Protein AF-A0A8T4VGZ6-F1 (afdb_monomer_lite)

Sequence (206 aa):
MPNGYTGTLGNVFQSFQNIGLQDLWLPFALIFVLSYVALQKSGVLGDSKDAKKYNLAIAIVISLLVVIPHVTRTYPAGADPIDIINNAIPNVAVILVVIVMFLILIGLFGGKAGWTGSLAGFIVLASAVAIGWIFLRAAGYLQYGGAVLNFLDNPETQALIIIILVFGLIVYFITKEPREGEHGGALSGFFNALREGFGGGGGGHH

Foldseek 3Di:
DDDDDPDPVSVVVVVCVVVCVVLQVVQLVVQLVVQLVVQCVVCPQHDDPVSNVVSNVVSNVRSCVLRVCVSVVVDDVPRRPSVVCVVVVVVVVLVVVLVVVLVVLCVVQVPDPDLPPDPSVVVSVVVSVVSVVVSCVVSCVCVVPDPPCVQCVPPVSVVVVVVVVVVVVVCVVVVPDPDPDDPDPDVNVVVVVVCVVPVPDDDDDD

pLDDT: mean 75.05, std 14.72, range [41.5, 98.12]

Secondary structure (DSSP, 8-state):
-------HHHHHHHHHHHTTHHHHHHHHHHHHHHHHHHHHHHTTT-SSHHHHHHHHHHHHHHHHHHHHHHHTT-SPTT--HHHHHHHHHHHHHHHHHHHHHHHHHHHHHTTSS-TTT-HHHHHHHHHHHHHHHHHHHHTTTTTTS-TTSGGGSSHHHHHHHHHHHHHHHHHHHHH----TT-TT-SHHHHHHHHHHHH--------

Radius of gyration: 28.35 Å; chains: 1; bounding box: 83×50×57 Å

Structure (mmCIF, N/CA/C/O backbone):
data_AF-A0A8T4VGZ6-F1
#
_entry.id   AF-A0A8T4VGZ6-F1
#
loop_
_atom_site.group_PDB
_atom_site.id
_atom_site.type_symbol
_atom_site.label_atom_id
_atom_site.label_alt_id
_atom_site.label_comp_id
_atom_site.label_asym_id
_atom_site.label_entity_id
_atom_site.label_seq_id
_atom_site.pdbx_PDB_ins_code
_atom_site.Cartn_x
_atom_site.Cartn_y
_atom_site.Cartn_z
_atom_site.occupancy
_atom_site.B_iso_or_equiv
_atom_site.auth_seq_id
_atom_site.auth_comp_id
_atom_site.auth_asym_id
_atom_site.auth_atom_id
_atom_site.pdbx_PDB_model_num
ATOM 1 N N . MET A 1 1 ? 17.037 14.639 -33.835 1.00 47.97 1 MET A N 1
ATOM 2 C CA . MET A 1 1 ? 16.920 14.971 -32.399 1.00 47.97 1 MET A CA 1
ATOM 3 C C . MET A 1 1 ? 15.437 15.151 -32.116 1.00 47.97 1 MET A C 1
ATOM 5 O O . MET A 1 1 ? 14.863 16.033 -32.743 1.00 47.97 1 MET A O 1
ATOM 9 N N . PRO A 1 2 ? 14.772 14.270 -31.349 1.00 53.16 2 PRO A N 1
ATOM 10 C CA . PRO A 1 2 ? 13.324 14.343 -31.195 1.00 53.16 2 PRO A CA 1
ATOM 11 C C . PRO A 1 2 ? 12.951 15.488 -30.254 1.00 53.16 2 PRO A C 1
ATOM 13 O O . PRO A 1 2 ? 13.565 15.672 -29.206 1.00 53.16 2 PRO A O 1
ATOM 16 N N . ASN A 1 3 ? 11.954 16.252 -30.678 1.00 61.88 3 ASN A N 1
ATOM 17 C CA . ASN A 1 3 ? 11.464 17.475 -30.059 1.00 61.88 3 ASN A CA 1
ATOM 18 C C . ASN A 1 3 ? 10.918 17.203 -28.645 1.00 61.88 3 ASN A C 1
ATOM 20 O O . ASN A 1 3 ? 9.807 16.700 -28.493 1.00 61.88 3 ASN A O 1
ATOM 24 N N . GLY A 1 4 ? 11.710 17.514 -27.617 1.00 57.50 4 GLY A N 1
ATOM 25 C CA . GLY A 1 4 ? 11.314 17.420 -26.213 1.00 57.50 4 GLY A CA 1
ATOM 26 C C . GLY A 1 4 ? 10.657 18.715 -25.740 1.00 57.50 4 GLY A C 1
ATOM 27 O O . GLY A 1 4 ? 11.258 19.780 -25.826 1.00 57.50 4 GLY A O 1
ATOM 28 N N . TYR A 1 5 ? 9.416 18.599 -25.276 1.00 56.16 5 TYR A N 1
ATOM 29 C CA . TYR A 1 5 ? 8.580 19.585 -24.584 1.00 56.16 5 TYR A CA 1
ATOM 30 C C . TYR A 1 5 ? 9.322 20.817 -24.021 1.00 56.16 5 TYR A C 1
ATOM 32 O O . TYR A 1 5 ? 9.813 20.804 -22.895 1.00 56.16 5 TYR A O 1
ATOM 40 N N . THR A 1 6 ? 9.328 21.930 -24.761 1.00 61.16 6 THR A N 1
ATOM 41 C CA . THR A 1 6 ? 9.842 23.239 -24.310 1.00 61.16 6 THR A CA 1
ATOM 42 C C . THR A 1 6 ? 8.835 23.946 -23.398 1.00 61.16 6 THR A C 1
ATOM 44 O O . THR A 1 6 ? 8.394 25.061 -23.670 1.00 61.16 6 THR A O 1
ATOM 47 N N . GLY A 1 7 ? 8.404 23.273 -22.334 1.00 71.50 7 GLY A N 1
ATOM 48 C CA . GLY A 1 7 ? 7.605 23.875 -21.272 1.00 71.50 7 GLY A CA 1
ATOM 49 C C . GLY A 1 7 ? 8.472 24.087 -20.039 1.00 71.50 7 GLY A C 1
ATOM 50 O O . GLY A 1 7 ? 9.174 23.168 -19.626 1.00 71.50 7 GLY A O 1
ATOM 51 N N . THR A 1 8 ? 8.386 25.258 -19.402 1.00 75.31 8 THR A N 1
ATOM 52 C CA . THR A 1 8 ? 9.073 25.564 -18.130 1.00 75.31 8 THR A CA 1
ATOM 53 C C . THR A 1 8 ? 8.864 24.465 -17.080 1.00 75.31 8 THR A C 1
ATOM 55 O O . THR A 1 8 ? 9.781 24.143 -16.334 1.00 75.31 8 THR A O 1
ATOM 58 N N . LEU A 1 9 ? 7.690 23.822 -17.076 1.00 74.62 9 LEU A N 1
ATOM 59 C CA . LEU A 1 9 ? 7.380 22.683 -16.208 1.00 74.62 9 LEU A CA 1
ATOM 60 C C . LEU A 1 9 ? 8.147 21.406 -16.583 1.00 74.62 9 LEU A C 1
ATOM 62 O O . LEU A 1 9 ? 8.654 20.737 -15.690 1.00 74.62 9 LEU A O 1
ATOM 66 N N . GLY A 1 10 ? 8.300 21.084 -17.871 1.00 77.25 10 GLY A N 1
ATOM 67 C CA . GLY A 1 10 ? 9.068 19.912 -18.314 1.00 77.25 10 GLY A CA 1
ATOM 68 C C . GLY A 1 10 ? 10.528 19.974 -17.859 1.00 77.25 10 GLY A C 1
ATOM 69 O O . GLY A 1 10 ? 11.055 18.999 -17.330 1.00 77.25 10 GLY A O 1
ATOM 70 N N . ASN A 1 11 ? 11.134 21.162 -17.936 1.00 76.69 11 ASN A N 1
ATOM 71 C CA . ASN A 1 11 ? 12.496 21.408 -17.452 1.00 76.69 11 ASN A CA 1
ATOM 72 C C . ASN A 1 11 ? 12.615 21.277 -15.921 1.00 76.69 11 ASN A C 1
ATOM 74 O O . ASN A 1 11 ? 13.641 20.816 -15.419 1.00 76.69 11 ASN A O 1
ATOM 78 N N . VAL A 1 12 ? 11.573 21.645 -15.167 1.00 76.06 12 VAL A N 1
ATOM 79 C CA . VAL A 1 12 ? 11.529 21.475 -13.704 1.00 76.06 12 VAL A CA 1
ATOM 80 C C . VAL A 1 12 ? 11.408 19.996 -13.325 1.00 76.06 12 VAL A C 1
ATOM 82 O O . VAL A 1 12 ? 12.168 19.527 -12.480 1.00 76.06 12 VAL A O 1
ATOM 85 N N . PHE A 1 13 ? 10.528 19.233 -13.982 1.00 75.50 13 PHE A N 1
ATOM 86 C CA . PHE A 1 13 ? 10.412 17.785 -13.758 1.00 75.50 13 PHE A CA 1
ATOM 87 C C . PHE A 1 13 ? 11.710 17.050 -14.102 1.00 75.50 13 PHE A C 1
ATOM 89 O O . PHE A 1 13 ? 12.187 16.237 -13.313 1.00 75.50 13 PHE A O 1
ATOM 96 N N . GLN A 1 14 ? 12.338 17.399 -15.225 1.00 74.31 14 GLN A N 1
ATOM 97 C CA . GLN A 1 14 ? 13.621 16.823 -15.613 1.00 74.31 14 GLN A CA 1
ATOM 98 C C . GLN A 1 14 ? 14.737 17.187 -14.621 1.00 74.31 14 GLN A C 1
ATOM 100 O O . GLN A 1 14 ? 15.579 16.351 -14.310 1.00 74.31 14 GLN A O 1
ATOM 105 N N . SER A 1 15 ? 14.712 18.394 -14.045 1.00 75.12 15 SER A N 1
ATOM 106 C CA . SER A 1 15 ? 15.649 18.784 -12.984 1.00 75.12 15 SER A CA 1
ATOM 107 C C . SER A 1 15 ? 15.463 17.949 -11.713 1.00 75.12 15 SER A C 1
ATOM 109 O O . SER A 1 15 ? 16.456 17.493 -11.154 1.00 75.12 15 SER A O 1
ATOM 111 N N . PHE A 1 16 ? 14.220 17.691 -11.286 1.00 72.25 16 PHE A N 1
ATOM 112 C CA . PHE A 1 16 ? 13.922 16.832 -10.130 1.00 72.25 16 PHE A CA 1
ATOM 113 C C . PHE A 1 16 ? 14.335 15.373 -10.337 1.00 72.25 16 PHE A C 1
ATOM 115 O O . PHE A 1 16 ? 14.812 14.728 -9.400 1.00 72.25 16 PHE A O 1
ATOM 122 N N . GLN A 1 17 ? 14.184 14.874 -11.562 1.00 70.50 17 GLN A N 1
ATOM 123 C CA . GLN A 1 17 ? 14.638 13.544 -11.941 1.00 70.50 17 GLN A CA 1
ATOM 124 C C . GLN A 1 17 ? 16.173 13.458 -11.946 1.00 70.50 17 GLN A C 1
ATOM 126 O O . GLN A 1 17 ? 16.739 12.510 -11.413 1.00 70.50 17 GLN A O 1
ATOM 131 N N . ASN A 1 18 ? 16.862 14.484 -12.454 1.00 74.06 18 ASN A N 1
ATOM 132 C CA . ASN A 1 18 ? 18.326 14.508 -12.537 1.00 74.06 18 ASN A CA 1
ATOM 133 C C . ASN A 1 18 ? 19.028 14.575 -11.169 1.00 74.06 18 ASN A C 1
ATOM 135 O O . ASN A 1 18 ? 20.155 14.104 -11.044 1.00 74.06 18 ASN A O 1
ATOM 139 N N . ILE A 1 19 ? 18.384 15.142 -10.144 1.00 76.00 19 ILE A N 1
ATOM 140 C CA . ILE A 1 19 ? 18.920 15.171 -8.770 1.00 76.00 19 ILE A CA 1
ATOM 141 C C . ILE A 1 19 ? 18.534 13.930 -7.942 1.00 76.00 19 ILE A C 1
ATOM 143 O O . ILE A 1 19 ? 18.862 13.868 -6.760 1.00 76.00 19 ILE A O 1
ATOM 147 N N . GLY A 1 20 ? 17.812 12.962 -8.526 1.00 76.44 20 GLY A N 1
ATOM 148 C CA . GLY A 1 20 ? 17.379 11.734 -7.845 1.00 76.44 20 GLY A CA 1
ATOM 149 C C . GLY A 1 20 ? 16.334 11.953 -6.743 1.00 76.44 20 GLY A C 1
ATOM 150 O O . GLY A 1 20 ? 16.077 11.058 -5.941 1.00 76.44 20 GLY A O 1
ATOM 151 N N . LEU A 1 21 ? 15.718 13.141 -6.680 1.00 79.88 21 LEU A N 1
ATOM 152 C CA . LEU A 1 21 ? 14.772 13.491 -5.617 1.00 79.88 21 LEU A CA 1
ATOM 153 C C . LEU A 1 21 ? 13.506 12.633 -5.703 1.00 79.88 21 LEU A C 1
ATOM 155 O O . LEU A 1 21 ? 12.989 12.197 -4.680 1.00 79.88 21 LEU A O 1
ATOM 159 N N . GLN A 1 22 ? 13.025 12.370 -6.919 1.00 80.38 22 GLN A N 1
ATOM 160 C CA . GLN A 1 22 ? 11.834 11.552 -7.156 1.00 80.38 22 GLN A CA 1
ATOM 161 C C . GLN A 1 22 ? 12.028 10.099 -6.697 1.00 80.38 22 GLN A C 1
ATOM 163 O O . GLN A 1 22 ? 11.145 9.547 -6.036 1.00 80.38 22 GLN A O 1
ATOM 168 N N . ASP A 1 23 ? 13.196 9.527 -6.987 1.00 86.00 23 ASP A N 1
ATOM 169 C CA . ASP A 1 23 ? 13.535 8.139 -6.655 1.00 86.00 23 ASP A CA 1
ATOM 170 C C . ASP A 1 23 ? 13.728 7.935 -5.144 1.00 86.00 23 ASP A C 1
ATOM 172 O O . ASP A 1 23 ? 13.578 6.826 -4.646 1.00 86.00 23 ASP A O 1
ATOM 176 N N . LEU A 1 24 ? 14.000 9.008 -4.390 1.00 89.94 24 LEU A N 1
ATOM 177 C CA . LEU A 1 24 ? 14.111 8.980 -2.930 1.00 89.94 24 LEU A CA 1
ATOM 178 C C . LEU A 1 24 ? 12.782 9.296 -2.231 1.00 89.94 24 LEU A C 1
ATOM 180 O O . LEU A 1 24 ? 12.402 8.618 -1.277 1.00 89.94 24 LEU A O 1
ATOM 184 N N . TRP A 1 25 ? 12.062 10.330 -2.674 1.00 90.06 25 TRP A N 1
ATOM 185 C CA . TRP A 1 25 ? 10.903 10.845 -1.936 1.00 90.06 25 TRP A CA 1
ATOM 186 C C . TRP A 1 25 ? 9.682 9.938 -1.976 1.00 90.06 25 TRP A C 1
ATOM 188 O O . TRP A 1 25 ? 9.004 9.804 -0.957 1.00 90.06 25 TRP A O 1
ATOM 198 N N . LEU A 1 26 ? 9.387 9.329 -3.127 1.00 92.56 26 LEU A N 1
ATOM 199 C CA . LEU A 1 26 ? 8.238 8.433 -3.265 1.00 92.56 26 LEU A CA 1
ATOM 200 C C . LEU A 1 26 ? 8.335 7.220 -2.325 1.00 92.56 26 LEU A C 1
ATOM 202 O O . LEU A 1 26 ? 7.422 7.034 -1.513 1.00 92.56 26 LEU A O 1
ATOM 206 N N . PRO A 1 27 ? 9.426 6.429 -2.346 1.00 93.19 27 PRO A N 1
ATOM 207 C CA . PRO A 1 27 ? 9.554 5.310 -1.421 1.00 93.19 27 PRO A CA 1
ATOM 208 C C . PRO A 1 27 ? 9.682 5.763 0.037 1.00 93.19 27 PRO A C 1
ATOM 210 O O . PRO A 1 27 ? 9.170 5.090 0.932 1.00 93.19 27 PRO A O 1
ATOM 213 N N . PHE A 1 28 ? 10.289 6.927 0.297 1.00 96.50 28 PHE A N 1
ATOM 214 C CA . PHE A 1 28 ? 10.350 7.488 1.646 1.00 96.50 28 PHE A CA 1
ATOM 215 C C . PHE A 1 28 ? 8.973 7.767 2.219 1.00 96.50 28 PHE A C 1
ATOM 217 O O . PHE A 1 28 ? 8.674 7.303 3.319 1.00 96.50 28 PHE A O 1
ATOM 224 N N . ALA A 1 29 ? 8.125 8.478 1.477 1.00 96.19 29 ALA A N 1
ATOM 225 C CA . ALA A 1 29 ? 6.773 8.782 1.917 1.00 96.19 29 ALA A CA 1
ATOM 226 C C . ALA A 1 29 ? 5.966 7.498 2.159 1.00 96.19 29 ALA A C 1
ATOM 228 O O . ALA A 1 29 ? 5.262 7.400 3.164 1.00 96.19 29 ALA A O 1
ATOM 229 N N . LEU A 1 30 ? 6.119 6.495 1.287 1.00 95.12 30 LEU A N 1
ATOM 230 C CA . LEU A 1 30 ? 5.451 5.202 1.411 1.00 95.12 30 LEU A CA 1
ATOM 231 C C . LEU A 1 30 ? 5.808 4.490 2.725 1.00 95.12 30 LEU A C 1
ATOM 233 O O . LEU A 1 30 ? 4.920 4.194 3.527 1.00 95.12 30 LEU A O 1
ATOM 237 N N . ILE A 1 31 ? 7.099 4.250 2.979 1.00 97.06 31 ILE A N 1
ATOM 238 C CA . ILE A 1 31 ? 7.540 3.539 4.189 1.00 97.06 31 ILE A CA 1
ATOM 239 C C . ILE A 1 31 ? 7.261 4.362 5.446 1.00 97.06 31 ILE A C 1
ATOM 241 O O . ILE A 1 31 ? 6.858 3.802 6.469 1.00 97.06 31 ILE A O 1
ATOM 245 N N . PHE A 1 32 ? 7.432 5.683 5.374 1.00 97.75 32 PHE A N 1
ATOM 246 C CA . PHE A 1 32 ? 7.151 6.589 6.481 1.00 97.75 32 PHE A CA 1
ATOM 247 C C . PHE A 1 32 ? 5.685 6.500 6.912 1.00 97.75 32 PHE A C 1
ATOM 249 O O . PHE A 1 32 ? 5.411 6.263 8.088 1.00 97.75 32 PHE A O 1
ATOM 256 N N . VAL A 1 33 ? 4.739 6.629 5.975 1.00 96.94 33 VAL A N 1
ATOM 257 C CA . VAL A 1 33 ? 3.304 6.571 6.286 1.00 96.94 33 VAL A CA 1
ATOM 258 C C . VAL A 1 33 ? 2.923 5.197 6.831 1.00 96.94 33 VAL A C 1
ATOM 260 O O . VAL A 1 33 ? 2.240 5.128 7.851 1.00 96.94 33 VAL A O 1
ATOM 263 N N . LEU A 1 34 ? 3.391 4.109 6.210 1.00 95.25 34 LEU A N 1
ATOM 264 C CA . LEU A 1 34 ? 3.091 2.751 6.674 1.00 95.25 34 LEU A CA 1
ATOM 265 C C . LEU A 1 34 ? 3.617 2.503 8.091 1.00 95.25 34 LEU A C 1
ATOM 267 O O . LEU A 1 34 ? 2.869 2.046 8.954 1.00 95.25 34 LEU A O 1
ATOM 271 N N . SER A 1 35 ? 4.874 2.862 8.351 1.00 95.81 35 SER A N 1
ATOM 272 C CA . SER A 1 35 ? 5.503 2.683 9.663 1.00 95.81 35 SER A CA 1
ATOM 273 C C . SER A 1 35 ? 4.841 3.565 10.721 1.00 95.81 35 SER A C 1
ATOM 275 O O 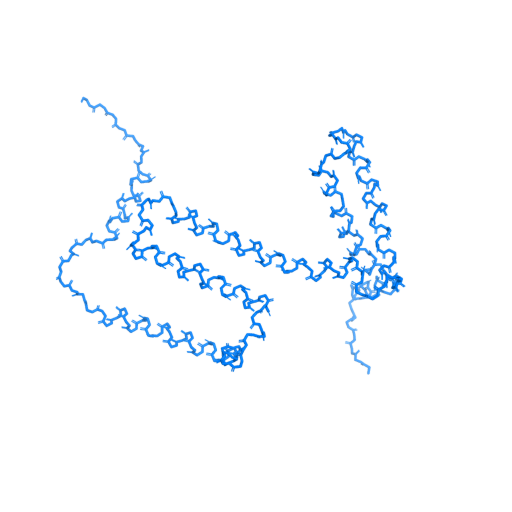. SER A 1 35 ? 4.517 3.091 11.807 1.00 95.81 35 SER A O 1
ATOM 277 N N . TYR A 1 36 ? 4.571 4.834 10.397 1.00 96.56 36 TYR A N 1
ATOM 278 C CA . TYR A 1 36 ? 3.907 5.770 11.303 1.00 96.56 36 TYR A CA 1
ATOM 279 C C . TYR A 1 36 ? 2.500 5.296 11.672 1.00 96.56 36 TYR A C 1
ATOM 281 O O . TYR A 1 36 ? 2.148 5.258 12.850 1.00 96.56 36 TYR A O 1
ATOM 289 N N . VAL A 1 37 ? 1.701 4.891 10.680 1.00 96.19 37 VAL A N 1
ATOM 290 C CA . VAL A 1 37 ? 0.342 4.388 10.909 1.00 96.19 37 VAL A CA 1
ATOM 291 C C . VAL A 1 37 ? 0.374 3.075 11.685 1.00 96.19 37 VAL A C 1
ATOM 293 O O . VAL A 1 37 ? -0.424 2.919 12.606 1.00 96.19 37 VAL A O 1
ATOM 296 N N . ALA A 1 38 ? 1.297 2.157 11.384 1.00 94.88 38 ALA A N 1
ATOM 297 C CA . ALA A 1 38 ? 1.436 0.901 12.121 1.00 94.88 38 ALA A CA 1
ATOM 298 C C . ALA A 1 38 ? 1.776 1.136 13.603 1.00 94.88 38 ALA A C 1
ATOM 300 O O . ALA A 1 38 ? 1.127 0.572 14.486 1.00 94.88 38 ALA A O 1
ATOM 301 N N . LEU A 1 39 ? 2.735 2.019 13.895 1.00 95.19 39 LEU A N 1
ATOM 302 C CA . LEU A 1 39 ? 3.091 2.410 15.264 1.00 95.19 39 LEU A CA 1
ATOM 303 C C . LEU A 1 39 ? 1.932 3.122 15.978 1.00 95.19 39 LEU A C 1
ATOM 305 O O . LEU A 1 39 ? 1.649 2.842 17.142 1.00 95.19 39 LEU A O 1
ATOM 309 N N . GLN A 1 40 ? 1.206 3.992 15.273 1.00 93.31 40 GLN A N 1
ATOM 310 C CA . GLN A 1 40 ? 0.079 4.724 15.847 1.00 93.31 40 GLN A CA 1
ATOM 311 C C . GLN A 1 40 ? -1.147 3.836 16.102 1.00 93.31 40 GLN A C 1
ATOM 313 O O . GLN A 1 40 ? -1.870 4.068 17.066 1.00 93.31 40 GLN A O 1
ATOM 318 N N . LYS A 1 41 ? -1.412 2.847 15.241 1.00 93.12 41 LYS A N 1
ATOM 319 C CA . LYS A 1 41 ? -2.552 1.924 15.368 1.00 93.12 41 LYS A CA 1
ATOM 320 C C . LYS A 1 41 ? -2.283 0.784 16.342 1.00 93.12 41 LYS A C 1
ATOM 322 O O . LYS A 1 41 ? -3.223 0.325 16.978 1.00 93.12 41 LYS A O 1
ATOM 327 N N . SER A 1 42 ? -1.033 0.338 16.458 1.00 93.44 42 SER A N 1
ATOM 328 C CA . SER A 1 42 ? -0.653 -0.695 17.431 1.00 93.44 42 SER A CA 1
ATOM 329 C C . SER A 1 42 ? -0.639 -0.182 18.871 1.00 93.44 42 SER A C 1
ATOM 331 O O . SER A 1 42 ? -0.752 -0.984 19.791 1.00 93.44 42 SER A O 1
ATOM 333 N N . GLY A 1 43 ? -0.490 1.132 19.081 1.00 90.56 43 GLY A N 1
ATOM 334 C CA . GLY A 1 43 ? -0.435 1.721 20.421 1.00 90.56 43 GLY A CA 1
ATOM 335 C C . GLY A 1 43 ? 0.791 1.281 21.228 1.00 90.56 43 GLY A C 1
ATOM 336 O O . GLY A 1 43 ? 0.791 1.393 22.450 1.00 90.56 43 GLY A O 1
ATOM 337 N N . VAL A 1 44 ? 1.845 0.782 20.567 1.00 91.75 44 VAL A N 1
ATOM 338 C CA . VAL A 1 44 ? 2.997 0.146 21.235 1.00 91.75 44 VAL A CA 1
ATOM 339 C C . VAL A 1 44 ? 3.760 1.094 22.171 1.00 91.75 44 VAL A C 1
ATOM 341 O O . VAL A 1 44 ? 4.308 0.657 23.177 1.00 91.75 44 VAL A O 1
ATOM 344 N N . LEU A 1 45 ? 3.762 2.399 21.878 1.00 89.06 45 LEU A N 1
ATOM 345 C CA . LEU A 1 45 ? 4.372 3.442 22.719 1.00 89.06 45 LEU A CA 1
ATOM 346 C C . LEU A 1 45 ? 3.355 4.158 23.629 1.00 89.06 45 LEU A C 1
ATOM 348 O O . LEU A 1 45 ? 3.693 5.151 24.274 1.00 89.06 45 LEU A O 1
ATOM 352 N N . GLY A 1 46 ? 2.113 3.670 23.679 1.00 88.88 46 GLY A N 1
ATOM 353 C CA . GLY A 1 46 ? 0.987 4.295 24.367 1.00 88.88 46 GLY A CA 1
ATOM 354 C C . GLY A 1 46 ? 0.321 5.430 23.579 1.00 88.88 46 GLY A C 1
ATOM 355 O O . GLY A 1 46 ? 0.706 5.759 22.458 1.00 88.88 46 GLY A O 1
ATOM 356 N N . ASP A 1 47 ? -0.685 6.055 24.199 1.00 84.19 47 ASP A N 1
ATOM 357 C CA . ASP A 1 47 ? -1.557 7.062 23.566 1.00 84.19 47 ASP A CA 1
ATOM 358 C C . ASP A 1 47 ? -1.255 8.515 23.983 1.00 84.19 47 ASP A C 1
ATOM 360 O O . ASP A 1 47 ? -2.047 9.436 23.758 1.00 84.19 47 ASP A O 1
ATOM 364 N N . SER A 1 48 ? -0.095 8.759 24.594 1.00 88.56 48 SER A N 1
ATOM 365 C CA . SER A 1 48 ? 0.290 10.100 25.039 1.00 88.56 48 SER A CA 1
ATOM 366 C C . SER A 1 48 ? 0.670 11.019 23.866 1.00 88.56 48 SER A C 1
ATOM 368 O O . SER A 1 48 ? 1.009 10.586 22.761 1.00 88.56 48 SER A O 1
ATOM 370 N N . LYS A 1 49 ? 0.659 12.340 24.102 1.00 81.69 49 LYS A N 1
ATOM 371 C CA . LYS A 1 49 ? 1.156 13.317 23.113 1.00 81.69 49 LYS A CA 1
ATOM 372 C C . LYS A 1 49 ? 2.628 13.084 22.762 1.00 81.69 49 LYS A C 1
ATOM 374 O O . LYS A 1 49 ? 3.029 13.388 21.641 1.00 81.69 49 LYS A O 1
ATOM 379 N N . ASP A 1 50 ? 3.412 12.546 23.690 1.00 88.25 50 ASP A N 1
ATOM 380 C CA . ASP A 1 50 ? 4.822 12.242 23.461 1.00 88.25 50 ASP A CA 1
ATOM 381 C C . ASP A 1 50 ? 4.997 10.954 22.655 1.00 88.25 50 ASP A C 1
ATOM 383 O O . ASP A 1 50 ? 5.822 10.930 21.744 1.00 88.25 50 ASP A O 1
ATOM 387 N N . ALA A 1 51 ? 4.135 9.950 22.852 1.00 89.75 51 ALA A N 1
ATOM 388 C CA . ALA A 1 51 ? 4.107 8.745 22.024 1.00 89.75 51 ALA A CA 1
ATOM 389 C C . ALA A 1 51 ? 3.941 9.070 20.530 1.00 89.75 51 ALA A C 1
ATOM 391 O O . ALA A 1 51 ? 4.637 8.503 19.694 1.00 89.75 51 ALA A O 1
ATOM 392 N N . LYS A 1 52 ? 3.115 10.068 20.179 1.00 89.94 52 LYS A N 1
ATOM 393 C CA . LYS A 1 52 ? 2.973 10.531 18.784 1.00 89.94 52 LYS A CA 1
ATOM 394 C C . LYS A 1 52 ? 4.268 11.105 18.204 1.00 89.94 52 LYS A C 1
ATOM 396 O O . LYS A 1 52 ? 4.554 10.885 17.027 1.00 89.94 52 LYS A O 1
ATOM 401 N N . LYS A 1 53 ? 5.043 11.841 19.009 1.00 93.12 53 LYS A N 1
ATOM 402 C CA . LYS A 1 53 ? 6.342 12.400 18.595 1.00 93.12 53 LYS A CA 1
ATOM 403 C C . LYS A 1 53 ? 7.369 11.286 18.403 1.00 93.12 53 LYS A C 1
ATOM 405 O O . LYS A 1 53 ? 8.120 11.320 17.433 1.00 93.12 53 LYS A O 1
ATOM 410 N N . TYR A 1 54 ? 7.368 10.285 19.284 1.00 94.06 54 TYR A N 1
ATOM 411 C CA . TYR A 1 54 ? 8.240 9.120 19.150 1.00 94.06 54 TYR A CA 1
ATOM 412 C C . TYR A 1 54 ? 7.865 8.261 17.939 1.00 94.06 54 TYR A C 1
ATOM 414 O O . TYR A 1 54 ? 8.749 7.925 17.159 1.00 94.06 54 TYR A O 1
ATOM 422 N N . ASN A 1 55 ? 6.575 7.999 17.706 1.00 94.69 55 ASN A N 1
ATOM 423 C CA . ASN A 1 55 ? 6.092 7.309 16.504 1.00 94.69 55 ASN A CA 1
ATOM 424 C C . ASN A 1 55 ? 6.553 8.023 15.227 1.00 94.69 55 ASN A C 1
ATOM 426 O O . ASN A 1 55 ? 7.005 7.373 14.289 1.00 94.69 55 ASN A O 1
ATOM 430 N N . LEU A 1 56 ? 6.478 9.359 15.205 1.00 95.75 56 LEU A N 1
ATOM 431 C CA . LEU A 1 56 ? 6.959 10.174 14.090 1.00 95.75 56 LEU A CA 1
ATOM 432 C C . LEU A 1 56 ? 8.469 10.004 13.879 1.00 95.75 56 LEU A C 1
ATOM 434 O O . LEU A 1 56 ? 8.900 9.699 12.770 1.00 95.75 56 LEU A O 1
ATOM 438 N N . ALA A 1 57 ? 9.263 10.180 14.937 1.00 96.31 57 ALA A N 1
ATOM 439 C CA . ALA A 1 57 ? 10.716 10.070 14.864 1.00 96.31 57 ALA A CA 1
ATOM 440 C C . ALA A 1 57 ? 11.161 8.671 14.411 1.00 96.31 57 ALA A C 1
ATOM 442 O O . ALA A 1 57 ? 11.983 8.547 13.507 1.00 96.31 57 ALA A O 1
ATOM 443 N N . ILE A 1 58 ? 10.576 7.618 14.984 1.00 96.44 58 ILE A N 1
ATOM 444 C CA . ILE A 1 58 ? 10.891 6.229 14.638 1.00 96.44 58 ILE A CA 1
ATOM 445 C C . ILE A 1 58 ? 10.489 5.931 13.193 1.00 96.44 58 ILE A C 1
ATOM 447 O O . ILE A 1 58 ? 11.274 5.330 12.467 1.00 96.44 58 ILE A O 1
ATOM 451 N N . ALA A 1 59 ? 9.318 6.387 12.742 1.00 97.69 59 ALA A N 1
ATOM 452 C CA . ALA A 1 59 ? 8.895 6.197 11.358 1.00 97.69 59 ALA A CA 1
ATOM 453 C C . ALA A 1 59 ? 9.848 6.865 10.355 1.00 97.69 59 ALA A C 1
ATOM 455 O O . ALA A 1 59 ? 10.115 6.274 9.313 1.00 97.69 59 ALA A O 1
ATOM 456 N N . ILE A 1 60 ? 10.392 8.049 10.675 1.00 97.88 60 ILE A N 1
ATOM 457 C CA . ILE A 1 60 ? 11.416 8.718 9.851 1.00 97.88 60 ILE A CA 1
ATOM 458 C C . ILE A 1 60 ? 12.706 7.892 9.810 1.00 97.88 60 ILE A C 1
ATOM 460 O O . ILE A 1 60 ? 13.298 7.721 8.749 1.00 97.88 60 ILE A O 1
ATOM 464 N N . VAL A 1 61 ? 13.160 7.371 10.953 1.00 98.12 61 VAL A N 1
ATOM 465 C CA . VAL A 1 61 ? 14.374 6.542 10.989 1.00 98.12 61 VAL A CA 1
ATOM 466 C C . VAL A 1 61 ? 14.171 5.260 10.182 1.00 98.12 61 VAL A C 1
ATOM 468 O O . VAL A 1 61 ? 15.008 4.935 9.345 1.00 98.12 61 VAL A O 1
ATOM 471 N N . ILE A 1 62 ? 13.049 4.559 10.377 1.00 97.69 62 ILE A N 1
ATOM 472 C CA . ILE A 1 62 ? 12.719 3.338 9.630 1.00 97.69 62 ILE A CA 1
ATOM 473 C C . ILE A 1 62 ? 12.644 3.629 8.129 1.00 97.69 62 ILE A C 1
ATOM 475 O O . ILE A 1 62 ? 13.217 2.879 7.341 1.00 97.69 62 ILE A O 1
ATOM 479 N N . SER A 1 63 ? 11.988 4.716 7.712 1.00 97.56 63 SER A N 1
ATOM 480 C CA . SER A 1 63 ? 11.883 5.040 6.289 1.00 97.56 63 SER A CA 1
ATOM 481 C C . SER A 1 63 ? 13.240 5.348 5.669 1.00 97.56 63 SER A C 1
ATOM 4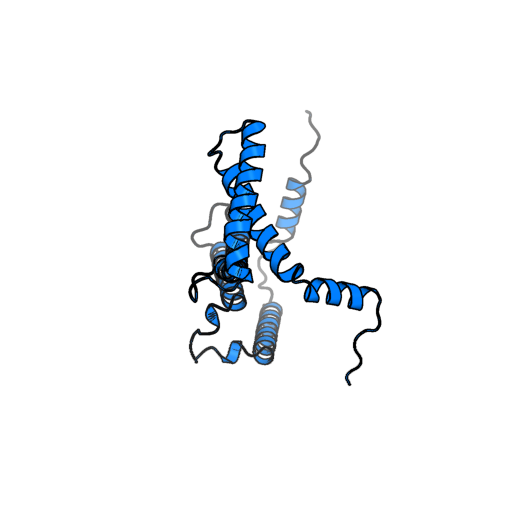83 O O . SER A 1 63 ? 13.526 4.836 4.593 1.00 97.56 63 SER A O 1
ATOM 485 N N . LEU A 1 64 ? 14.122 6.086 6.346 1.00 96.44 64 LEU A N 1
ATOM 486 C CA . LEU A 1 64 ? 15.488 6.305 5.857 1.00 96.44 64 LEU A CA 1
ATOM 487 C C . LEU A 1 64 ? 16.288 4.998 5.773 1.00 96.44 64 LEU A C 1
ATOM 489 O O . LEU A 1 64 ? 16.968 4.769 4.773 1.00 96.44 64 LEU A O 1
ATOM 493 N N . LEU A 1 65 ? 16.176 4.123 6.779 1.00 96.81 65 LEU A N 1
ATOM 494 C CA . LEU A 1 65 ? 16.859 2.824 6.800 1.00 96.81 65 LEU A CA 1
ATOM 495 C C . LEU A 1 65 ? 16.418 1.894 5.665 1.00 96.81 65 LEU A C 1
ATOM 497 O O . LEU A 1 65 ? 17.211 1.058 5.242 1.00 96.81 65 LEU A O 1
ATOM 501 N N . VAL A 1 66 ? 15.183 2.028 5.179 1.00 96.62 66 VAL A N 1
ATOM 502 C CA . VAL A 1 66 ? 14.658 1.215 4.072 1.00 96.62 66 VAL A CA 1
ATOM 503 C C . VAL A 1 66 ? 14.913 1.860 2.709 1.00 96.62 66 VAL A C 1
ATOM 505 O O . VAL A 1 66 ? 15.242 1.180 1.743 1.00 96.62 66 VAL A O 1
ATOM 508 N N . VAL A 1 67 ? 14.805 3.183 2.611 1.00 95.75 67 VAL A N 1
ATOM 509 C CA . VAL A 1 67 ? 14.936 3.902 1.335 1.00 95.75 67 VAL A CA 1
ATOM 510 C C . VAL A 1 67 ? 16.376 3.985 0.869 1.00 95.75 67 VAL A C 1
ATOM 512 O O . VAL A 1 67 ? 16.623 3.844 -0.325 1.00 95.75 67 VAL A O 1
ATOM 515 N N . ILE A 1 68 ? 17.329 4.212 1.780 1.00 94.19 68 ILE A N 1
ATOM 516 C CA . ILE A 1 68 ? 18.736 4.343 1.391 1.00 94.19 68 ILE A CA 1
ATOM 517 C C . ILE A 1 68 ? 19.196 3.077 0.654 1.00 94.19 68 ILE A C 1
ATOM 519 O O . ILE A 1 68 ? 19.631 3.221 -0.488 1.00 94.19 68 ILE A O 1
ATOM 523 N N . PRO A 1 69 ? 19.026 1.852 1.199 1.00 94.06 69 PRO A N 1
ATOM 524 C CA . PRO A 1 69 ? 19.474 0.647 0.512 1.00 94.06 69 PRO A CA 1
ATOM 525 C C . PRO A 1 69 ? 18.718 0.335 -0.788 1.00 94.06 69 PRO A C 1
ATOM 527 O O . PRO A 1 69 ? 19.291 -0.302 -1.673 1.00 94.06 69 PRO A O 1
ATOM 530 N N . HIS A 1 70 ? 17.468 0.794 -0.924 1.00 93.25 70 HIS A N 1
ATOM 531 C CA . HIS A 1 70 ? 16.690 0.697 -2.164 1.00 93.25 70 HIS A CA 1
ATOM 532 C C . HIS A 1 70 ? 17.281 1.582 -3.265 1.00 93.25 70 HIS A C 1
ATOM 534 O O . HIS A 1 70 ? 17.627 1.102 -4.345 1.00 93.25 70 HIS A O 1
ATOM 540 N N . VAL A 1 71 ? 17.500 2.868 -2.971 1.00 91.50 71 VAL A N 1
ATOM 541 C CA . VAL A 1 71 ? 18.051 3.826 -3.942 1.00 91.50 71 VAL A CA 1
ATOM 542 C C . VAL A 1 71 ? 19.503 3.487 -4.295 1.00 91.50 71 VAL A C 1
ATOM 544 O O . VAL A 1 71 ? 19.898 3.591 -5.456 1.00 91.50 71 VAL A O 1
ATOM 547 N N . THR A 1 72 ? 20.303 3.022 -3.330 1.00 91.38 72 THR A N 1
ATOM 548 C CA . THR A 1 72 ? 21.688 2.588 -3.582 1.00 91.38 72 THR A CA 1
ATOM 549 C C . THR A 1 72 ? 21.788 1.182 -4.172 1.00 91.38 72 THR A C 1
ATOM 551 O O . THR A 1 72 ? 22.896 0.736 -4.465 1.00 91.38 72 THR A O 1
ATOM 554 N N . ARG A 1 73 ? 20.660 0.479 -4.357 1.00 90.44 73 ARG A N 1
ATOM 555 C CA . ARG A 1 73 ? 20.584 -0.910 -4.842 1.00 90.44 73 ARG A CA 1
ATOM 556 C C . ARG A 1 73 ? 21.487 -1.879 -4.077 1.00 90.44 73 ARG A C 1
ATOM 558 O O . ARG A 1 73 ? 22.134 -2.744 -4.662 1.00 90.44 73 ARG A O 1
ATOM 565 N N . THR A 1 74 ? 21.544 -1.721 -2.759 1.00 94.00 74 THR A N 1
ATOM 566 C CA . THR A 1 74 ? 22.345 -2.574 -1.868 1.00 94.00 74 THR A CA 1
ATOM 567 C C . THR A 1 74 ? 21.532 -3.703 -1.235 1.00 94.00 74 THR A C 1
ATOM 569 O O . THR A 1 74 ? 22.104 -4.530 -0.526 1.00 94.00 74 THR A O 1
ATOM 572 N N . TYR A 1 75 ? 20.216 -3.763 -1.465 1.00 92.56 75 TYR A N 1
ATOM 573 C CA . TYR A 1 75 ? 19.418 -4.925 -1.074 1.00 92.56 75 TYR A CA 1
ATOM 574 C C . TYR A 1 75 ? 19.812 -6.178 -1.876 1.00 92.56 75 TYR A C 1
ATOM 576 O O . TYR A 1 75 ? 20.091 -6.082 -3.074 1.00 92.56 75 TYR A O 1
ATOM 584 N N . PRO A 1 76 ? 19.806 -7.372 -1.252 1.00 92.06 76 PRO A N 1
ATOM 585 C CA . PRO A 1 76 ? 19.890 -8.632 -1.982 1.00 92.06 76 PRO A CA 1
ATOM 586 C C . PRO A 1 76 ? 18.769 -8.751 -3.022 1.00 92.06 76 PRO A C 1
ATOM 588 O O . PRO A 1 76 ? 17.664 -8.241 -2.822 1.00 92.06 76 PRO A O 1
ATOM 591 N N . ALA A 1 77 ? 19.034 -9.467 -4.115 1.00 87.69 77 ALA A N 1
ATOM 592 C CA . ALA A 1 77 ? 18.043 -9.698 -5.163 1.00 87.69 77 ALA A CA 1
ATOM 593 C C . ALA A 1 77 ? 16.740 -10.288 -4.589 1.00 87.69 77 ALA A C 1
ATOM 595 O O . ALA A 1 77 ? 16.757 -11.320 -3.920 1.00 87.69 77 ALA A O 1
ATOM 596 N N . GLY A 1 78 ? 15.615 -9.617 -4.854 1.00 86.19 78 GLY A N 1
ATOM 597 C CA . GLY A 1 78 ? 14.281 -10.020 -4.394 1.00 86.19 78 GLY A CA 1
ATOM 598 C C . GLY A 1 78 ? 13.969 -9.727 -2.920 1.00 86.19 78 GLY A C 1
ATOM 599 O O . GLY A 1 78 ? 12.881 -10.070 -2.469 1.00 86.19 78 GLY A O 1
ATOM 600 N N . ALA A 1 79 ? 14.885 -9.102 -2.172 1.00 91.12 79 ALA A N 1
ATOM 601 C CA . ALA A 1 79 ? 14.708 -8.783 -0.752 1.00 91.12 79 ALA A CA 1
ATOM 602 C C . ALA A 1 79 ? 14.421 -7.295 -0.484 1.00 91.12 79 ALA A C 1
ATOM 604 O O . ALA A 1 79 ? 14.426 -6.870 0.670 1.00 91.12 79 ALA A O 1
ATOM 605 N N . ASP A 1 80 ? 14.198 -6.504 -1.532 1.00 94.06 80 ASP A N 1
ATOM 606 C CA . ASP A 1 80 ? 13.901 -5.081 -1.415 1.00 94.06 80 ASP A CA 1
ATOM 607 C C . ASP A 1 80 ? 12.460 -4.860 -0.905 1.00 94.06 80 ASP A C 1
ATOM 609 O O . ASP A 1 80 ? 11.501 -5.208 -1.605 1.00 94.06 80 ASP A O 1
ATOM 613 N N . PRO A 1 81 ? 12.262 -4.280 0.298 1.00 91.69 81 PRO A N 1
ATOM 614 C CA . PRO A 1 81 ? 10.929 -4.079 0.858 1.00 91.69 81 PRO A CA 1
ATOM 615 C C . PRO A 1 81 ? 10.050 -3.152 0.017 1.00 91.69 81 PRO A C 1
ATOM 617 O O . PRO A 1 81 ? 8.837 -3.346 -0.023 1.00 91.69 81 PRO A O 1
ATOM 620 N N . ILE A 1 82 ? 10.630 -2.151 -0.646 1.00 93.44 82 ILE A N 1
ATOM 621 C CA . ILE A 1 82 ? 9.876 -1.184 -1.445 1.00 93.44 82 ILE A CA 1
ATOM 622 C C . ILE A 1 82 ? 9.339 -1.865 -2.700 1.00 93.44 82 ILE A C 1
ATOM 624 O O . ILE A 1 82 ? 8.153 -1.723 -3.002 1.00 93.44 82 ILE A O 1
ATOM 628 N N . ASP A 1 83 ? 10.159 -2.668 -3.378 1.00 90.44 83 ASP A N 1
ATOM 629 C CA . ASP A 1 83 ? 9.705 -3.439 -4.539 1.00 90.44 83 ASP A CA 1
ATOM 630 C C . ASP A 1 83 ? 8.634 -4.458 -4.141 1.00 90.44 83 ASP A C 1
ATOM 632 O O . ASP A 1 83 ? 7.611 -4.588 -4.815 1.00 90.44 83 ASP A O 1
ATOM 636 N N . ILE A 1 84 ? 8.817 -5.154 -3.015 1.00 89.19 84 ILE A N 1
ATOM 637 C CA . ILE A 1 84 ? 7.822 -6.100 -2.493 1.00 89.19 84 ILE A CA 1
ATOM 638 C C . ILE A 1 84 ? 6.492 -5.386 -2.230 1.00 89.19 84 ILE A C 1
ATOM 640 O O . ILE A 1 84 ? 5.443 -5.868 -2.655 1.00 89.19 84 ILE A O 1
ATOM 644 N N . ILE A 1 85 ? 6.520 -4.226 -1.570 1.00 89.25 85 ILE A N 1
ATOM 645 C CA . ILE A 1 85 ? 5.317 -3.444 -1.271 1.00 89.25 85 ILE A CA 1
ATOM 646 C C . ILE A 1 85 ? 4.655 -2.945 -2.560 1.00 89.25 85 ILE A C 1
ATOM 648 O O . ILE A 1 85 ? 3.445 -3.101 -2.709 1.00 89.25 85 ILE A O 1
ATOM 652 N N . ASN A 1 86 ? 5.415 -2.400 -3.510 1.00 88.38 86 ASN A N 1
ATOM 653 C CA . ASN A 1 86 ? 4.874 -1.905 -4.779 1.00 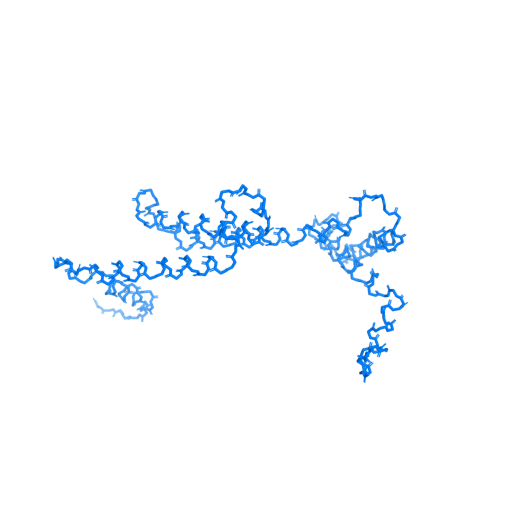88.38 86 ASN A CA 1
ATOM 654 C C . ASN A 1 86 ? 4.227 -3.019 -5.613 1.00 88.38 86 ASN A C 1
ATOM 656 O O . ASN A 1 86 ? 3.220 -2.782 -6.276 1.00 88.38 86 ASN A O 1
ATOM 660 N N . ASN A 1 87 ? 4.747 -4.244 -5.523 1.00 84.12 87 ASN A N 1
ATOM 661 C CA . ASN A 1 87 ? 4.141 -5.418 -6.146 1.00 84.12 87 ASN A CA 1
ATOM 662 C C . ASN A 1 87 ? 2.942 -5.963 -5.347 1.00 84.12 87 ASN A C 1
ATOM 664 O O . ASN A 1 87 ? 2.010 -6.522 -5.924 1.00 84.12 87 ASN A O 1
ATOM 668 N N . ALA A 1 88 ? 2.925 -5.809 -4.022 1.00 80.75 88 ALA A N 1
ATOM 669 C CA . ALA A 1 88 ? 1.855 -6.317 -3.164 1.00 80.75 88 ALA A CA 1
ATOM 670 C C . ALA A 1 88 ? 0.630 -5.388 -3.099 1.00 80.75 88 ALA A C 1
ATOM 672 O O . ALA A 1 88 ? -0.497 -5.882 -3.094 1.00 80.75 88 ALA A O 1
ATOM 673 N N . ILE A 1 89 ? 0.820 -4.062 -3.064 1.00 83.81 89 ILE A N 1
ATOM 674 C CA . ILE A 1 89 ? -0.261 -3.076 -2.886 1.00 83.81 89 ILE A CA 1
ATOM 675 C C . ILE A 1 89 ? -1.386 -3.248 -3.918 1.00 83.81 89 ILE A C 1
ATOM 677 O O . ILE A 1 89 ? -2.540 -3.340 -3.493 1.00 83.81 89 ILE A O 1
ATOM 681 N N . PRO A 1 90 ? -1.113 -3.334 -5.237 1.00 80.44 90 PRO A N 1
ATOM 682 C CA . PRO A 1 90 ? -2.171 -3.499 -6.232 1.00 80.44 90 PRO A CA 1
ATOM 683 C C . PRO A 1 90 ? -2.967 -4.789 -6.012 1.00 80.44 90 PRO A C 1
ATOM 685 O O . PRO A 1 90 ? -4.196 -4.777 -6.047 1.00 80.44 90 PRO A O 1
ATOM 688 N N . ASN A 1 91 ? -2.271 -5.885 -5.703 1.00 76.56 91 ASN A N 1
ATOM 689 C CA . ASN A 1 91 ? -2.881 -7.192 -5.473 1.00 76.56 91 ASN A CA 1
ATOM 690 C C . ASN A 1 91 ? -3.789 -7.190 -4.235 1.00 76.56 91 ASN A C 1
ATOM 692 O O . ASN A 1 91 ? -4.934 -7.639 -4.292 1.00 76.56 91 ASN A O 1
ATOM 696 N N . VAL A 1 92 ? -3.315 -6.619 -3.124 1.00 78.25 92 VAL A N 1
ATOM 697 C CA . VAL A 1 92 ? -4.113 -6.472 -1.899 1.00 78.25 92 VAL A CA 1
ATOM 698 C C . VAL A 1 92 ? -5.314 -5.554 -2.133 1.00 78.25 92 VAL A C 1
ATOM 700 O O . VAL A 1 92 ? -6.411 -5.863 -1.670 1.00 78.25 92 VAL A O 1
ATOM 703 N N . ALA A 1 93 ? -5.147 -4.460 -2.882 1.00 79.94 93 ALA A N 1
ATOM 704 C CA . ALA A 1 93 ? -6.239 -3.545 -3.205 1.00 79.94 93 ALA A CA 1
ATOM 705 C C . ALA A 1 93 ? -7.357 -4.243 -3.993 1.00 79.94 93 ALA A C 1
ATOM 707 O O . ALA A 1 93 ? -8.529 -4.076 -3.657 1.00 79.94 93 ALA A O 1
ATOM 708 N N . VAL A 1 94 ? -7.014 -5.078 -4.980 1.00 73.62 94 VAL A N 1
ATOM 709 C CA . VAL A 1 94 ? -8.013 -5.866 -5.718 1.00 73.62 94 VAL A CA 1
ATOM 710 C C . VAL A 1 94 ? -8.764 -6.813 -4.781 1.00 73.62 94 VAL A C 1
ATOM 712 O O . VAL A 1 94 ? -9.994 -6.837 -4.797 1.00 73.62 94 VAL A O 1
ATOM 715 N N . ILE A 1 95 ? -8.056 -7.542 -3.916 1.00 73.31 95 ILE A N 1
ATOM 716 C CA . ILE A 1 95 ? -8.684 -8.458 -2.952 1.00 73.31 95 ILE A CA 1
ATOM 717 C C . ILE A 1 95 ? -9.642 -7.703 -2.018 1.00 73.31 95 ILE A C 1
ATOM 719 O O . ILE A 1 95 ? -10.764 -8.155 -1.788 1.00 73.31 95 ILE A O 1
ATOM 723 N N . LEU A 1 96 ? -9.239 -6.533 -1.513 1.00 77.38 96 LEU A N 1
ATOM 724 C CA . LEU A 1 96 ? -10.094 -5.698 -0.666 1.00 77.38 96 LEU A CA 1
ATOM 725 C C . LEU A 1 96 ? -11.370 -5.265 -1.392 1.00 77.38 96 LEU A C 1
ATOM 727 O O . LEU A 1 96 ? -12.450 -5.342 -0.810 1.00 77.38 96 LEU A O 1
ATOM 731 N N . VAL A 1 97 ? -11.272 -4.859 -2.660 1.00 81.31 97 VAL A N 1
ATOM 732 C CA . VAL A 1 97 ? -12.447 -4.491 -3.463 1.00 81.31 97 VAL A CA 1
ATOM 733 C C . VAL A 1 97 ? -13.391 -5.683 -3.630 1.00 81.31 97 VAL A C 1
ATOM 735 O O . VAL A 1 97 ? -14.594 -5.526 -3.429 1.00 81.31 97 VAL A O 1
ATOM 738 N N . VAL A 1 98 ? -12.866 -6.881 -3.911 1.00 75.19 98 VAL A N 1
ATOM 739 C CA . VAL A 1 98 ? -13.675 -8.111 -4.011 1.00 75.19 98 VAL A CA 1
ATOM 740 C C . VAL A 1 98 ? -14.426 -8.388 -2.713 1.00 75.19 98 VAL A C 1
ATOM 742 O O . VAL A 1 98 ? -15.631 -8.637 -2.740 1.00 75.19 98 VAL A O 1
ATOM 745 N N . ILE A 1 99 ? -13.737 -8.306 -1.572 1.00 74.00 99 ILE A N 1
ATOM 746 C CA . ILE A 1 99 ? -14.346 -8.528 -0.257 1.00 74.00 99 ILE A CA 1
ATOM 747 C C . ILE A 1 99 ? -15.438 -7.490 0.008 1.00 74.00 99 ILE A C 1
ATOM 749 O O . ILE A 1 99 ? -16.538 -7.859 0.409 1.00 74.00 99 ILE A O 1
ATOM 753 N N . VAL A 1 100 ? -15.174 -6.205 -0.245 1.00 84.81 100 VAL A N 1
ATOM 754 C CA . VAL A 1 100 ? -16.160 -5.132 -0.040 1.00 84.81 100 VAL A CA 1
ATOM 755 C C . VAL A 1 100 ? -17.387 -5.341 -0.924 1.00 84.81 100 VAL A C 1
ATOM 757 O O . VAL A 1 100 ? -18.508 -5.235 -0.435 1.00 84.81 100 VAL A O 1
ATOM 760 N N . MET A 1 101 ? -17.208 -5.699 -2.197 1.00 77.25 101 MET A N 1
ATOM 761 C CA . MET A 1 101 ? -18.331 -6.000 -3.087 1.00 77.25 101 MET A CA 1
ATOM 762 C C . MET A 1 101 ? -19.143 -7.196 -2.597 1.00 77.25 101 MET A C 1
ATOM 764 O O . MET A 1 101 ? -20.370 -7.142 -2.584 1.00 77.25 101 MET A O 1
ATOM 768 N N . PHE A 1 102 ? -18.478 -8.253 -2.134 1.00 73.50 102 PHE A N 1
ATOM 769 C CA . PHE A 1 102 ? -19.158 -9.419 -1.583 1.00 73.50 102 PHE A CA 1
ATOM 770 C C . PHE A 1 102 ? -19.930 -9.082 -0.298 1.00 73.50 102 PHE A C 1
ATOM 772 O O . PHE A 1 102 ? -21.084 -9.482 -0.150 1.00 73.50 102 PHE A O 1
ATOM 779 N N . LEU A 1 103 ? -19.347 -8.271 0.592 1.00 79.81 103 LEU A N 1
ATOM 780 C CA . LEU A 1 103 ? -20.026 -7.760 1.785 1.00 79.81 103 LEU A CA 1
ATOM 781 C C . LEU A 1 103 ? -21.228 -6.878 1.433 1.00 79.81 103 LEU A C 1
ATOM 783 O O . LEU A 1 103 ? -22.247 -6.970 2.109 1.00 79.81 103 LEU A O 1
ATOM 787 N N . ILE A 1 104 ? -21.154 -6.071 0.370 1.00 81.19 104 ILE A N 1
ATOM 788 C CA . ILE A 1 104 ? -22.295 -5.281 -0.116 1.00 81.19 104 ILE A CA 1
ATOM 789 C C . ILE A 1 104 ? -23.412 -6.199 -0.621 1.00 81.19 104 ILE A C 1
ATOM 791 O O . ILE A 1 104 ? -24.570 -5.968 -0.285 1.00 81.19 104 ILE A O 1
ATOM 795 N N . LEU A 1 105 ? -23.097 -7.262 -1.370 1.00 70.56 105 LEU A N 1
ATOM 796 C CA . LEU A 1 105 ? -24.102 -8.232 -1.825 1.00 70.56 105 LEU A CA 1
ATOM 797 C C . LEU A 1 105 ? -24.764 -8.953 -0.648 1.00 70.56 105 LEU A C 1
ATOM 799 O O . LEU A 1 105 ? -25.988 -9.053 -0.597 1.00 70.56 105 LEU A O 1
ATOM 803 N N . ILE A 1 106 ? -23.972 -9.420 0.320 1.00 69.38 106 ILE A N 1
ATOM 804 C CA . ILE A 1 106 ? -24.506 -10.042 1.535 1.00 69.38 106 ILE A CA 1
ATOM 805 C C . ILE A 1 106 ? -25.333 -9.031 2.332 1.00 69.38 106 ILE A C 1
ATOM 807 O O . ILE A 1 106 ? -26.412 -9.372 2.798 1.00 69.38 106 ILE A O 1
ATOM 811 N N . GLY A 1 107 ? -24.883 -7.786 2.471 1.00 74.00 107 GLY A N 1
ATOM 812 C CA . GLY A 1 107 ? -25.636 -6.740 3.164 1.00 74.00 107 GLY A CA 1
ATOM 813 C C . GLY A 1 107 ? -26.962 -6.412 2.474 1.00 74.00 107 GLY A C 1
ATOM 814 O O . GLY A 1 107 ? -27.977 -6.232 3.141 1.00 74.00 107 GLY A O 1
ATOM 815 N N . LEU A 1 108 ? -26.975 -6.389 1.139 1.00 73.25 108 LEU A N 1
ATOM 816 C CA . LEU A 1 108 ? -28.152 -6.080 0.331 1.00 73.25 108 LEU A CA 1
ATOM 817 C C . LEU A 1 108 ? -29.184 -7.217 0.334 1.00 73.25 108 LEU A C 1
ATOM 819 O O . LEU A 1 108 ? -30.385 -6.957 0.398 1.00 73.25 108 LEU A O 1
ATOM 823 N N . PHE A 1 109 ? -28.731 -8.473 0.273 1.00 68.56 109 PHE A N 1
ATOM 824 C CA . PHE A 1 109 ? -29.603 -9.638 0.080 1.00 68.56 109 PHE A CA 1
ATOM 825 C C . PHE A 1 109 ? -29.738 -10.555 1.306 1.00 68.56 109 PHE A C 1
ATOM 827 O O . PHE A 1 109 ? -30.692 -11.322 1.393 1.00 68.56 109 PHE A O 1
ATOM 834 N N . GLY A 1 110 ? -28.823 -10.481 2.270 1.00 61.88 110 GLY A N 1
ATOM 835 C CA . GLY A 1 110 ? -28.747 -11.373 3.434 1.00 61.88 110 GLY A CA 1
ATOM 836 C C . GLY A 1 110 ? -29.693 -11.024 4.587 1.00 61.88 110 GLY A C 1
ATOM 837 O O . GLY A 1 110 ? -29.820 -11.803 5.526 1.00 61.88 110 GLY A O 1
ATOM 838 N N . GLY A 1 111 ? -30.382 -9.880 4.529 1.00 60.28 111 GLY A N 1
ATOM 839 C CA . GLY A 1 111 ? -31.256 -9.403 5.608 1.00 60.28 111 GLY A CA 1
ATOM 840 C C . GLY A 1 111 ? -32.664 -10.013 5.661 1.00 60.28 111 GLY A C 1
ATOM 841 O O . GLY A 1 111 ? -33.386 -9.754 6.622 1.00 60.28 111 GLY A O 1
ATOM 842 N N . LYS A 1 112 ? -33.100 -10.799 4.665 1.00 56.56 112 LYS A N 1
ATOM 843 C CA . LYS A 1 112 ? -34.427 -11.444 4.682 1.00 56.56 112 LYS A CA 1
ATOM 844 C C . LYS A 1 112 ? -34.304 -12.960 4.532 1.00 56.56 112 LYS A C 1
ATOM 846 O O . LYS A 1 112 ? -33.877 -13.474 3.504 1.00 56.56 112 LYS A O 1
ATOM 851 N N . ALA A 1 113 ? -34.671 -13.642 5.615 1.00 52.00 113 ALA A N 1
ATOM 852 C CA . ALA A 1 113 ? -34.658 -15.085 5.794 1.00 52.00 113 ALA A CA 1
ATOM 853 C C . ALA A 1 113 ? -35.338 -15.826 4.630 1.00 52.00 113 ALA A C 1
ATOM 855 O O . ALA A 1 113 ? -36.487 -15.558 4.287 1.00 52.00 113 ALA A O 1
ATOM 856 N N . GLY A 1 114 ? -34.599 -16.766 4.043 1.00 54.19 114 GLY A N 1
ATOM 857 C CA . GLY A 1 114 ? -35.031 -17.589 2.910 1.00 54.19 114 GLY A CA 1
ATOM 858 C C . GLY A 1 114 ? -33.897 -17.923 1.939 1.00 54.19 114 GLY A C 1
ATOM 859 O O . GLY A 1 114 ? -34.131 -18.050 0.740 1.00 54.19 114 GLY A O 1
ATOM 860 N N . TRP A 1 115 ? -32.649 -18.004 2.419 1.00 56.16 115 TRP A N 1
ATOM 861 C CA . TRP A 1 115 ? -31.479 -18.179 1.549 1.00 56.16 115 TRP A CA 1
ATOM 862 C C . TRP A 1 115 ? -31.356 -19.610 0.999 1.00 56.16 115 TRP A C 1
ATOM 864 O O . TRP A 1 115 ? -30.763 -19.842 -0.053 1.00 56.16 115 TRP A O 1
ATOM 874 N N . THR A 1 116 ? -31.974 -20.577 1.674 1.00 52.91 116 THR A N 1
ATOM 875 C CA . THR A 1 116 ? -31.915 -21.993 1.318 1.00 52.91 116 THR A CA 1
ATOM 876 C C . THR A 1 116 ? -33.051 -22.340 0.346 1.00 52.91 116 THR A C 1
ATOM 878 O O . THR A 1 116 ? -34.140 -22.719 0.768 1.00 52.91 116 THR A O 1
ATOM 881 N N . GLY A 1 117 ? -32.814 -22.182 -0.961 1.00 58.69 117 GLY A N 1
ATOM 882 C CA . GLY A 1 117 ? -33.667 -22.758 -2.019 1.00 58.69 117 GLY A CA 1
ATOM 883 C C . GLY A 1 117 ? -34.477 -21.782 -2.883 1.00 58.69 117 GLY A C 1
ATOM 884 O O . GLY A 1 117 ? -35.123 -22.219 -3.831 1.00 58.69 117 GLY A O 1
ATOM 885 N N . SER A 1 118 ? -34.433 -20.474 -2.617 1.00 68.06 118 SER A N 1
ATOM 886 C CA . SER A 1 118 ? -35.073 -19.467 -3.478 1.00 68.06 118 SER A CA 1
ATOM 887 C C . SER A 1 118 ? -34.171 -19.078 -4.657 1.00 68.06 118 SER A C 1
ATOM 889 O O . SER A 1 118 ? -32.955 -18.957 -4.496 1.00 68.06 118 SER A O 1
ATOM 891 N N . LEU A 1 119 ? -34.765 -18.808 -5.829 1.00 66.25 119 LEU A N 1
ATOM 892 C CA . LEU A 1 119 ? -34.095 -18.268 -7.026 1.00 66.25 119 LEU A CA 1
ATOM 893 C C . LEU A 1 119 ? -33.193 -17.064 -6.686 1.00 66.25 119 LEU A C 1
ATOM 895 O O . LEU A 1 119 ? -32.123 -16.904 -7.266 1.00 66.25 119 LEU A O 1
ATOM 899 N N . ALA A 1 120 ? -33.581 -16.268 -5.684 1.00 63.38 120 ALA A N 1
ATOM 900 C CA . ALA A 1 120 ? -32.794 -15.151 -5.167 1.00 63.38 120 ALA A CA 1
ATOM 901 C C . ALA A 1 120 ? -31.433 -15.582 -4.583 1.00 63.38 120 ALA A C 1
ATOM 903 O O . ALA A 1 120 ? -30.423 -14.941 -4.853 1.00 63.38 120 ALA A O 1
ATOM 904 N N . GLY A 1 121 ? -31.371 -16.691 -3.838 1.00 69.38 121 GLY A N 1
ATOM 905 C CA . GLY A 1 121 ? -30.118 -17.215 -3.286 1.00 69.38 121 GLY A CA 1
ATOM 906 C C . GLY A 1 121 ? -29.156 -17.700 -4.370 1.00 69.38 121 GLY A C 1
ATOM 907 O O . GLY A 1 121 ? -27.956 -17.437 -4.291 1.00 69.38 121 GLY A O 1
ATOM 908 N N . PHE A 1 122 ? -29.694 -18.329 -5.421 1.00 68.56 122 PHE A N 1
ATOM 909 C CA . PHE A 1 122 ? -28.916 -18.734 -6.594 1.00 68.56 122 PHE A CA 1
ATOM 910 C C . PHE A 1 122 ? -28.393 -17.526 -7.377 1.00 68.56 122 PHE A C 1
ATOM 912 O O . PHE A 1 122 ? -27.227 -17.513 -7.756 1.00 68.56 122 PHE A O 1
ATOM 919 N N . ILE A 1 123 ? -29.211 -16.481 -7.560 1.00 67.25 123 ILE A N 1
ATOM 920 C CA . ILE A 1 123 ? -28.781 -15.232 -8.206 1.00 67.25 123 ILE A CA 1
ATOM 921 C C . ILE A 1 123 ? -27.652 -14.571 -7.408 1.00 67.25 123 ILE A C 1
ATOM 923 O O . ILE A 1 123 ? -26.663 -14.162 -8.007 1.00 67.25 123 ILE A O 1
ATOM 927 N N . VAL A 1 124 ? -27.735 -14.507 -6.075 1.00 68.12 124 VAL A N 1
ATOM 928 C CA . VAL A 1 124 ? -26.667 -13.940 -5.227 1.00 68.12 124 VAL A CA 1
ATOM 929 C C . VAL A 1 124 ? -25.374 -14.744 -5.341 1.00 68.12 124 VAL A C 1
ATOM 931 O O . VAL A 1 124 ? -24.307 -14.158 -5.519 1.00 68.12 124 VAL A O 1
ATOM 934 N N . LEU A 1 125 ? -25.457 -16.077 -5.296 1.00 71.50 125 LEU A N 1
ATOM 935 C CA . LEU A 1 125 ? -24.292 -16.947 -5.450 1.00 71.50 125 LEU A CA 1
ATOM 936 C C . LEU A 1 125 ? -23.672 -16.811 -6.850 1.00 71.50 125 LEU A C 1
ATOM 938 O O . LEU A 1 125 ? -22.462 -16.639 -6.968 1.00 71.50 125 LEU A O 1
ATOM 942 N N . ALA A 1 126 ? -24.491 -16.809 -7.905 1.00 71.69 126 ALA A N 1
ATOM 943 C CA . ALA A 1 126 ? -24.040 -16.606 -9.280 1.00 71.69 126 ALA A CA 1
ATOM 944 C C . ALA A 1 126 ? -23.406 -15.219 -9.478 1.00 71.69 126 ALA A C 1
ATOM 946 O O . ALA A 1 126 ? -22.374 -15.108 -10.134 1.00 71.69 126 ALA A O 1
ATOM 947 N N . SER A 1 127 ? -23.968 -14.177 -8.858 1.00 65.81 127 SER A N 1
ATOM 948 C CA . SER A 1 127 ? -23.424 -12.810 -8.878 1.00 65.81 127 SER A CA 1
ATOM 949 C C . SER A 1 127 ? -22.074 -12.738 -8.170 1.00 65.81 127 SER A C 1
ATOM 951 O O . SER A 1 127 ? -21.135 -12.148 -8.692 1.00 65.81 127 SER A O 1
ATOM 953 N N . ALA A 1 128 ? -21.951 -13.374 -7.005 1.00 72.38 128 ALA A N 1
ATOM 954 C CA . ALA A 1 128 ? -20.702 -13.438 -6.260 1.00 72.38 128 ALA A CA 1
ATOM 955 C C . ALA A 1 128 ? -19.603 -14.185 -7.021 1.00 72.38 128 ALA A C 1
ATOM 957 O O . ALA A 1 128 ? -18.468 -13.715 -7.073 1.00 72.38 128 ALA A O 1
ATOM 958 N N . VAL A 1 129 ? -19.943 -15.316 -7.649 1.00 77.00 129 VAL A N 1
ATOM 959 C CA . VAL A 1 129 ? -19.014 -16.075 -8.496 1.00 77.00 129 VAL A CA 1
ATOM 960 C C . VAL A 1 129 ? -18.621 -15.261 -9.729 1.00 77.00 129 VAL A C 1
ATOM 962 O O . VAL A 1 129 ? -17.436 -15.184 -10.037 1.00 77.00 129 VAL A O 1
ATOM 965 N N . ALA A 1 130 ? -19.571 -14.604 -10.400 1.00 71.75 130 ALA A N 1
ATOM 966 C CA . ALA A 1 130 ? -19.294 -13.758 -11.560 1.00 71.75 130 ALA A CA 1
ATOM 967 C C . ALA A 1 130 ? -18.388 -12.568 -11.206 1.00 71.75 130 ALA A C 1
ATOM 969 O O . ALA A 1 130 ? -17.420 -12.302 -11.913 1.00 71.75 130 ALA A O 1
ATOM 970 N N . ILE A 1 131 ? -18.652 -11.883 -10.090 1.00 74.06 131 ILE A N 1
ATOM 971 C CA . ILE A 1 131 ? -17.825 -10.769 -9.608 1.00 74.06 131 ILE A CA 1
ATOM 972 C C . ILE A 1 131 ? -16.436 -11.273 -9.215 1.00 74.06 131 ILE A C 1
ATOM 974 O O . ILE A 1 131 ? -15.442 -10.727 -9.689 1.00 74.06 131 ILE A O 1
ATOM 978 N N . GLY A 1 132 ? -16.346 -12.349 -8.427 1.00 72.00 132 GLY A N 1
ATOM 979 C CA . GLY A 1 132 ? -15.069 -12.974 -8.082 1.00 72.00 132 GLY A CA 1
ATOM 980 C C . GLY A 1 132 ? -14.261 -13.338 -9.329 1.00 72.00 132 GLY A C 1
ATOM 981 O O . GLY A 1 132 ? -13.089 -12.989 -9.423 1.00 72.00 132 GLY A O 1
ATOM 982 N N . TRP A 1 133 ? -14.901 -13.941 -10.332 1.00 70.19 133 TRP A N 1
ATOM 983 C CA . TRP A 1 133 ? -14.279 -14.292 -11.608 1.00 70.19 133 TRP A CA 1
ATOM 984 C C . TRP A 1 133 ? -13.748 -13.071 -12.370 1.00 70.19 133 TRP A C 1
ATOM 986 O O . TRP A 1 133 ? -12.603 -13.081 -12.822 1.00 70.19 133 TRP A O 1
ATOM 996 N N . ILE A 1 134 ? -14.546 -12.002 -12.488 1.00 70.12 134 ILE A N 1
ATOM 997 C CA . ILE A 1 134 ? -14.142 -10.755 -13.158 1.00 70.12 134 ILE A CA 1
ATOM 998 C C . ILE A 1 134 ? -12.903 -10.162 -12.485 1.00 70.12 134 ILE A C 1
ATOM 1000 O O . ILE A 1 134 ? -11.953 -9.795 -13.173 1.00 70.12 134 ILE A O 1
ATOM 1004 N N . PHE A 1 135 ? -12.882 -10.100 -11.155 1.00 69.69 135 PHE A N 1
ATOM 1005 C CA . PHE A 1 135 ? -11.769 -9.504 -10.420 1.00 69.69 135 PHE A CA 1
ATOM 1006 C C . PHE A 1 135 ? -10.514 -10.372 -10.404 1.00 69.69 135 PHE A C 1
ATOM 1008 O O . PHE A 1 135 ? -9.421 -9.843 -10.585 1.00 69.69 135 PHE A O 1
ATOM 1015 N N . LEU A 1 136 ? -10.644 -11.691 -10.239 1.00 66.81 136 LEU A N 1
ATOM 1016 C CA . LEU A 1 136 ? -9.503 -12.609 -10.319 1.00 66.81 136 LEU A CA 1
ATOM 1017 C C . LEU A 1 136 ? -8.857 -12.576 -11.711 1.00 66.81 136 LEU A C 1
ATOM 1019 O O . LEU A 1 136 ? -7.637 -12.686 -11.837 1.00 66.81 136 LEU A O 1
ATOM 1023 N N . ARG A 1 137 ? -9.665 -12.378 -12.757 1.00 67.31 137 ARG A N 1
ATOM 1024 C CA . ARG A 1 137 ? -9.180 -12.194 -14.124 1.00 67.31 137 ARG A CA 1
ATOM 1025 C C . ARG A 1 137 ? -8.545 -10.824 -14.338 1.00 67.31 137 ARG A C 1
ATOM 1027 O O . ARG A 1 137 ? -7.458 -10.750 -14.897 1.00 67.31 137 ARG A O 1
ATOM 1034 N N . ALA A 1 138 ? -9.177 -9.758 -13.852 1.00 65.31 138 ALA A N 1
ATOM 1035 C CA . ALA A 1 138 ? -8.637 -8.401 -13.930 1.00 65.31 138 ALA A CA 1
ATOM 1036 C C . ALA A 1 138 ? -7.307 -8.248 -13.169 1.00 65.31 138 ALA A C 1
ATOM 1038 O O . ALA A 1 138 ? -6.436 -7.503 -13.603 1.00 65.31 138 ALA A O 1
ATOM 1039 N N . ALA A 1 139 ? -7.127 -8.983 -12.070 1.00 65.06 139 ALA A N 1
ATOM 1040 C CA . ALA A 1 139 ? -5.881 -9.030 -11.308 1.00 65.06 139 ALA A CA 1
ATOM 1041 C C . ALA A 1 139 ? -4.782 -9.894 -11.952 1.00 65.06 139 ALA A C 1
ATOM 1043 O O . ALA A 1 139 ? -3.718 -10.061 -11.366 1.00 65.06 139 ALA A O 1
ATOM 1044 N N . GLY A 1 140 ? -5.027 -10.492 -13.121 1.00 66.50 140 GLY A N 1
ATOM 1045 C CA . GLY A 1 140 ? -4.038 -11.319 -13.814 1.00 66.50 140 GLY A CA 1
ATOM 1046 C C . GLY A 1 140 ? -3.770 -12.682 -13.162 1.00 66.50 140 GLY A C 1
ATOM 1047 O O . GLY A 1 140 ? -3.020 -13.475 -13.724 1.00 66.50 140 GLY A O 1
ATOM 1048 N N . TYR A 1 141 ? -4.419 -13.024 -12.039 1.00 60.75 141 TYR A N 1
ATOM 1049 C CA . TYR A 1 141 ? -4.292 -14.348 -11.408 1.00 60.75 141 TYR A CA 1
ATOM 1050 C C . TYR A 1 141 ? -4.774 -15.481 -12.324 1.00 60.75 141 TYR A C 1
ATOM 1052 O O . TYR A 1 141 ? -4.266 -16.597 -12.247 1.00 60.75 141 TYR A O 1
ATOM 1060 N N . LEU A 1 142 ? -5.737 -15.194 -13.205 1.00 60.88 142 LEU A N 1
ATOM 1061 C CA . LEU A 1 142 ? -6.268 -16.153 -14.179 1.00 60.88 142 LEU A CA 1
ATOM 1062 C C . LEU A 1 142 ? -5.619 -16.045 -15.571 1.00 60.88 142 LEU A C 1
ATOM 1064 O O . LEU A 1 142 ? -5.988 -16.816 -16.451 1.00 60.88 142 LEU A O 1
ATOM 1068 N N . GLN A 1 143 ? -4.621 -15.171 -15.768 1.00 57.50 143 GLN A N 1
ATOM 1069 C CA . GLN A 1 143 ? -3.904 -15.012 -17.048 1.00 57.50 143 GLN A CA 1
ATOM 1070 C C . GLN A 1 143 ? -3.092 -16.269 -17.441 1.00 57.50 143 GLN A C 1
ATOM 1072 O O . GLN A 1 143 ? -2.712 -16.439 -18.594 1.00 57.50 143 GLN A O 1
ATOM 1077 N N . TYR A 1 144 ? -2.873 -17.191 -16.494 1.00 52.03 144 TYR A N 1
ATOM 1078 C CA . TYR A 1 144 ? -2.246 -18.504 -16.713 1.00 52.03 144 TYR A CA 1
ATOM 1079 C C . TYR A 1 144 ? -3.240 -19.676 -16.572 1.00 52.03 144 TYR A C 1
ATOM 1081 O O . TYR A 1 144 ? -2.848 -20.822 -16.349 1.00 52.03 144 TYR A O 1
ATOM 1089 N N . GLY A 1 145 ? -4.544 -19.407 -16.675 1.00 48.12 145 GLY A N 1
ATOM 1090 C CA . GLY A 1 145 ? -5.613 -20.386 -16.497 1.00 48.12 145 GLY A CA 1
ATOM 1091 C C . GLY A 1 145 ? -5.941 -21.183 -17.760 1.00 48.12 145 GLY A C 1
ATOM 1092 O O . GLY A 1 145 ? -7.025 -21.020 -18.300 1.00 48.12 145 GLY A O 1
ATOM 1093 N N . GLY A 1 146 ? -5.035 -22.070 -18.194 1.00 50.47 146 GLY A N 1
ATOM 1094 C CA . GLY A 1 146 ? -5.308 -23.200 -19.099 1.00 50.47 146 GLY A CA 1
ATOM 1095 C C . GLY A 1 146 ? -5.716 -22.858 -20.544 1.00 50.47 146 GLY A C 1
ATOM 1096 O O . GLY A 1 146 ? -6.684 -22.154 -20.805 1.00 50.47 146 GLY A O 1
ATOM 1097 N N . ALA A 1 147 ? -5.034 -23.476 -21.513 1.00 56.31 147 ALA A N 1
ATOM 1098 C CA . ALA A 1 147 ? -5.200 -23.303 -22.965 1.00 56.31 147 ALA A CA 1
ATOM 1099 C C . ALA A 1 147 ? -6.638 -23.420 -23.530 1.00 56.31 147 ALA A C 1
ATOM 1101 O O . ALA A 1 147 ? -6.858 -23.122 -24.700 1.00 56.31 147 ALA A O 1
ATOM 1102 N N . VAL A 1 148 ? -7.617 -23.829 -22.722 1.00 53.47 148 VAL A N 1
ATOM 1103 C CA . VAL A 1 148 ? -9.012 -24.034 -23.119 1.00 53.47 148 VAL A CA 1
ATOM 1104 C C . VAL A 1 148 ? -9.829 -22.734 -23.103 1.00 53.47 148 VAL A C 1
ATOM 1106 O O . VAL A 1 148 ? -10.761 -22.634 -23.888 1.00 53.47 148 VAL A O 1
ATOM 1109 N N . LEU A 1 149 ? -9.487 -21.723 -22.286 1.00 52.12 149 LEU A N 1
ATOM 1110 C CA . LEU A 1 149 ? -10.255 -20.461 -22.174 1.00 52.12 149 LEU A CA 1
ATOM 1111 C C . LEU A 1 149 ? -9.519 -19.208 -22.683 1.00 52.12 149 LEU A C 1
ATOM 1113 O O . LEU A 1 149 ? -10.063 -18.109 -22.603 1.00 52.12 149 LEU A O 1
ATOM 1117 N N . ASN A 1 150 ? -8.338 -19.367 -23.288 1.00 59.84 150 ASN A N 1
ATOM 1118 C CA . ASN A 1 150 ? -7.565 -18.273 -23.902 1.00 59.84 150 ASN A CA 1
ATOM 1119 C C . ASN A 1 150 ? -8.358 -17.476 -24.956 1.00 59.84 150 ASN A C 1
ATOM 1121 O O . ASN A 1 150 ? -8.069 -16.312 -25.214 1.00 59.84 150 ASN A O 1
ATOM 1125 N N . PHE A 1 151 ? -9.385 -18.081 -25.558 1.00 55.31 151 PHE A N 1
ATOM 1126 C CA . PHE A 1 151 ? -10.250 -17.393 -26.516 1.00 55.31 151 PHE A CA 1
ATOM 1127 C C . PHE A 1 151 ? -11.085 -16.275 -25.872 1.00 55.31 151 PHE A C 1
ATOM 1129 O O . PHE A 1 151 ? -11.506 -15.362 -26.571 1.00 55.31 151 PHE A O 1
ATOM 1136 N N . LEU A 1 152 ? -11.313 -16.309 -24.553 1.00 52.12 152 LEU A N 1
ATOM 1137 C CA . LEU A 1 152 ? -12.020 -15.240 -23.849 1.00 52.12 152 LEU A CA 1
ATOM 1138 C C . LEU A 1 152 ? -11.122 -14.030 -23.588 1.00 52.12 152 LEU A C 1
ATOM 1140 O O . LEU A 1 152 ? -11.650 -12.929 -23.447 1.00 52.12 152 LEU A O 1
ATOM 1144 N N . ASP A 1 153 ? -9.798 -14.208 -23.502 1.00 60.22 153 ASP A N 1
ATOM 1145 C CA . ASP A 1 153 ? -8.808 -13.143 -23.225 1.00 60.22 153 ASP A CA 1
ATOM 1146 C C . ASP A 1 153 ? -8.626 -12.167 -24.382 1.00 60.22 153 ASP A C 1
ATOM 1148 O O . ASP A 1 153 ? -8.129 -11.059 -24.190 1.00 60.22 153 ASP A O 1
ATOM 1152 N N . ASN A 1 154 ? -9.109 -12.535 -25.563 1.00 67.31 154 ASN A N 1
ATOM 1153 C CA . ASN A 1 154 ? -9.188 -11.641 -26.695 1.00 67.31 154 ASN A CA 1
ATOM 1154 C C . ASN A 1 154 ? -10.372 -10.649 -26.518 1.00 67.31 154 ASN A C 1
ATOM 1156 O O . ASN A 1 154 ? -11.528 -11.087 -26.462 1.00 67.31 154 ASN A O 1
ATOM 1160 N N . PRO A 1 155 ? -10.120 -9.322 -26.443 1.00 62.72 155 PRO A N 1
ATOM 1161 C CA . PRO A 1 155 ? -11.159 -8.311 -26.223 1.00 62.72 155 PRO A CA 1
ATOM 1162 C C . PRO A 1 155 ? -12.272 -8.335 -27.273 1.00 62.72 155 PRO A C 1
ATOM 1164 O O . PRO A 1 155 ? -13.437 -8.111 -26.941 1.00 62.72 155 PRO A O 1
ATOM 1167 N N . GLU A 1 156 ? -11.939 -8.645 -28.528 1.00 62.53 156 GLU A N 1
ATOM 1168 C CA . GLU A 1 156 ? -12.914 -8.734 -29.614 1.00 62.53 156 GLU A CA 1
ATOM 1169 C C . GLU A 1 156 ? -13.860 -9.930 -29.428 1.00 62.53 156 GLU A C 1
ATOM 1171 O O . GLU A 1 156 ? -15.077 -9.807 -29.584 1.00 62.53 156 GLU A O 1
ATOM 1176 N N . THR A 1 157 ? -13.322 -11.078 -29.016 1.00 66.69 157 THR A N 1
ATOM 1177 C CA . THR A 1 157 ? -14.094 -12.300 -28.752 1.00 66.69 157 THR A CA 1
ATOM 1178 C C . THR A 1 157 ? -14.965 -12.139 -27.510 1.00 66.69 157 THR A C 1
ATOM 1180 O O . THR A 1 157 ? -16.135 -12.523 -27.515 1.00 66.69 157 THR A O 1
ATOM 1183 N N . GLN A 1 158 ? -14.440 -11.496 -26.465 1.00 61.28 158 GLN A N 1
ATOM 1184 C CA . GLN A 1 158 ? -15.210 -11.161 -25.271 1.00 61.28 158 GLN A CA 1
ATOM 1185 C C . GLN A 1 158 ? -16.386 -10.231 -25.600 1.00 61.28 158 GLN A C 1
ATOM 1187 O O . GLN A 1 158 ? -17.506 -10.487 -25.157 1.00 61.28 158 GLN A O 1
ATOM 1192 N N . ALA A 1 159 ? -16.160 -9.182 -26.397 1.00 63.88 159 ALA A N 1
ATOM 1193 C CA . ALA A 1 159 ? -17.218 -8.270 -26.824 1.00 63.88 159 ALA A CA 1
ATOM 1194 C C . ALA A 1 159 ? -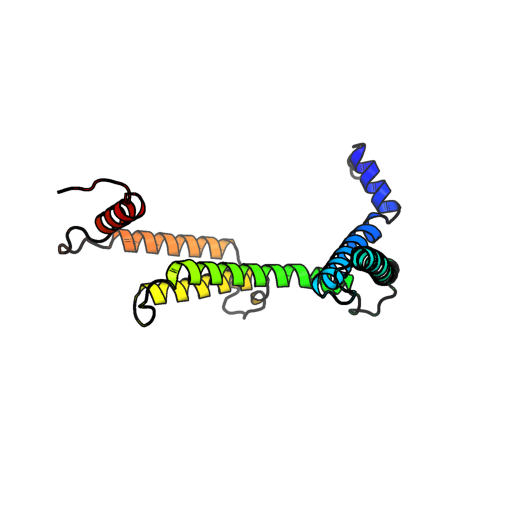18.297 -8.997 -27.641 1.00 63.88 159 ALA A C 1
ATOM 1196 O O . ALA A 1 159 ? -19.487 -8.829 -27.374 1.00 63.88 159 ALA A O 1
ATOM 1197 N N . LEU A 1 160 ? -17.896 -9.859 -28.579 1.00 70.38 160 LEU A N 1
ATOM 1198 C CA . LEU A 1 160 ? -18.813 -10.658 -29.391 1.00 70.38 160 LEU A CA 1
ATOM 1199 C C . LEU A 1 160 ? -19.656 -11.618 -28.538 1.00 70.38 160 LEU A C 1
ATOM 1201 O O . LEU A 1 160 ? -20.867 -11.712 -28.730 1.00 70.38 160 LEU A O 1
ATOM 1205 N N . ILE A 1 161 ? -19.050 -12.278 -27.550 1.00 66.50 161 ILE A N 1
ATOM 1206 C CA . ILE A 1 161 ? -19.762 -13.174 -26.630 1.00 66.50 161 ILE A CA 1
ATOM 1207 C C . ILE A 1 161 ? -20.748 -12.399 -25.759 1.00 66.50 161 ILE A C 1
ATOM 1209 O O . ILE A 1 161 ? -21.877 -12.852 -25.585 1.00 66.50 161 ILE A O 1
ATOM 1213 N N . ILE A 1 162 ? -20.367 -11.223 -25.250 1.00 70.75 162 ILE A N 1
ATOM 1214 C CA . ILE A 1 162 ? -21.269 -10.352 -24.484 1.00 70.75 162 ILE A CA 1
ATOM 1215 C C . ILE A 1 162 ? -22.451 -9.916 -25.351 1.00 70.75 162 ILE A C 1
ATOM 1217 O O . ILE A 1 162 ? -23.588 -9.979 -24.892 1.00 70.75 162 ILE A O 1
ATOM 1221 N N . ILE A 1 163 ? -22.210 -9.531 -26.607 1.00 71.69 163 ILE A N 1
ATOM 1222 C CA . ILE A 1 163 ? -23.273 -9.160 -27.548 1.00 71.69 163 ILE A CA 1
ATOM 1223 C C . ILE A 1 163 ? -24.227 -10.335 -27.766 1.00 71.69 163 ILE A C 1
ATOM 1225 O O . ILE A 1 163 ? -25.435 -10.147 -27.665 1.00 71.69 163 ILE A O 1
ATOM 1229 N N . ILE A 1 164 ? -23.714 -11.547 -27.995 1.00 75.19 164 ILE A N 1
ATOM 1230 C CA . ILE A 1 164 ? -24.543 -12.750 -28.171 1.00 75.19 164 ILE A CA 1
ATOM 1231 C C . ILE A 1 164 ? -25.333 -13.071 -26.899 1.00 75.19 164 ILE A C 1
ATOM 1233 O O . ILE A 1 164 ? -26.514 -13.396 -26.984 1.00 75.19 164 ILE A O 1
ATOM 1237 N N . LEU A 1 165 ? -24.720 -12.953 -25.719 1.00 70.50 165 LEU A N 1
ATOM 1238 C CA . LEU A 1 165 ? -25.381 -13.193 -24.435 1.00 70.50 165 LEU A CA 1
ATOM 1239 C C . LEU A 1 165 ? -26.502 -12.189 -24.175 1.00 70.50 165 LEU A C 1
ATOM 1241 O O . LEU A 1 165 ? -27.612 -12.586 -23.834 1.00 70.50 165 LEU A O 1
ATOM 1245 N N . VAL A 1 166 ? -26.230 -10.896 -24.358 1.00 73.44 166 VAL A N 1
ATOM 1246 C CA . VAL A 1 166 ? -27.219 -9.826 -24.186 1.00 73.44 166 VAL A CA 1
ATOM 1247 C C . VAL A 1 166 ? -28.329 -9.962 -25.222 1.00 73.44 166 VAL A C 1
ATOM 1249 O O . VAL A 1 166 ? -29.499 -9.855 -24.874 1.00 73.44 166 VAL A O 1
ATOM 1252 N N . PHE A 1 167 ? -27.992 -10.270 -26.474 1.00 71.44 167 PHE A N 1
ATOM 1253 C CA . PHE A 1 167 ? -28.972 -10.515 -27.526 1.00 71.44 167 PHE A CA 1
ATOM 1254 C C . PHE A 1 167 ? -29.840 -11.741 -27.221 1.00 71.44 167 PHE A C 1
ATOM 1256 O O . PHE A 1 167 ? -31.060 -11.665 -27.316 1.00 71.44 167 PHE A O 1
ATOM 1263 N N . GLY A 1 168 ? -29.242 -12.847 -26.772 1.00 74.31 168 GLY A N 1
ATOM 1264 C CA . GLY A 1 168 ? -29.961 -14.045 -26.340 1.00 74.31 168 GLY A CA 1
ATOM 1265 C C . GLY A 1 168 ? -30.861 -13.786 -25.132 1.00 74.31 168 GLY A C 1
ATOM 1266 O O . GLY A 1 168 ? -31.985 -14.276 -25.095 1.00 74.31 168 GLY A O 1
ATOM 1267 N N . LEU A 1 169 ? -30.414 -12.958 -24.183 1.00 72.94 169 LEU A N 1
ATOM 1268 C CA . LEU A 1 169 ? -31.216 -12.512 -23.046 1.00 72.94 169 LEU A CA 1
ATOM 1269 C C . LEU A 1 169 ? -32.405 -11.662 -23.517 1.00 72.94 169 LEU A C 1
ATOM 1271 O O . LEU A 1 169 ? -33.530 -11.907 -23.096 1.00 72.94 169 LEU A O 1
ATOM 1275 N N . ILE A 1 170 ? -32.178 -10.710 -24.425 1.00 73.00 170 ILE A N 1
ATOM 1276 C CA . ILE A 1 170 ? -33.229 -9.881 -25.030 1.00 73.00 170 ILE A CA 1
ATOM 1277 C C . ILE A 1 170 ? -34.251 -10.764 -25.749 1.00 73.00 170 ILE A C 1
ATOM 1279 O O . ILE A 1 170 ? -35.442 -10.643 -25.483 1.00 73.00 170 ILE A O 1
ATOM 1283 N N . VAL A 1 171 ? -33.806 -11.693 -26.600 1.00 72.00 171 VAL A N 1
ATOM 1284 C CA . VAL A 1 171 ? -34.691 -12.640 -27.291 1.00 72.00 171 VAL A CA 1
ATOM 1285 C C . VAL A 1 171 ? -35.449 -13.486 -26.277 1.00 72.00 171 VAL A C 1
ATOM 1287 O O . VAL A 1 171 ? -36.661 -13.599 -26.384 1.00 72.00 171 VAL A O 1
ATOM 1290 N N . TYR A 1 172 ? -34.795 -14.023 -25.251 1.00 75.44 172 TYR A N 1
ATOM 1291 C CA . TYR A 1 172 ? -35.463 -14.798 -24.207 1.00 75.44 172 TYR A CA 1
ATOM 1292 C C . TYR A 1 172 ? -36.543 -13.988 -23.472 1.00 75.44 172 TYR A C 1
ATOM 1294 O O . TYR A 1 172 ? -37.637 -14.496 -23.245 1.00 75.44 172 TYR A O 1
ATOM 1302 N N . PHE A 1 173 ? -36.276 -12.722 -23.142 1.00 67.56 173 PHE A N 1
ATOM 1303 C CA . PHE A 1 173 ? -37.257 -11.847 -22.495 1.00 67.56 173 PHE A CA 1
ATOM 1304 C C . PHE A 1 173 ? -38.393 -11.416 -23.429 1.00 67.56 173 PHE A C 1
ATOM 1306 O O . PHE A 1 173 ? -39.520 -11.288 -22.963 1.00 67.56 173 PHE A O 1
ATOM 1313 N N . ILE A 1 174 ? -38.122 -11.224 -24.722 1.00 77.50 174 ILE A N 1
ATOM 1314 C CA . ILE A 1 174 ? -39.132 -10.849 -25.725 1.00 77.50 174 ILE A CA 1
ATOM 1315 C C . ILE A 1 174 ? -40.002 -12.049 -26.117 1.00 77.50 174 ILE A C 1
ATOM 1317 O O . ILE A 1 174 ? -41.209 -11.912 -26.274 1.00 77.50 174 ILE A O 1
ATOM 1321 N N . THR A 1 175 ? -39.401 -13.230 -26.257 1.00 78.12 175 THR A N 1
ATOM 1322 C CA . THR A 1 175 ? -40.093 -14.468 -26.666 1.00 78.12 175 THR A CA 1
ATOM 1323 C C . THR A 1 175 ? -40.837 -15.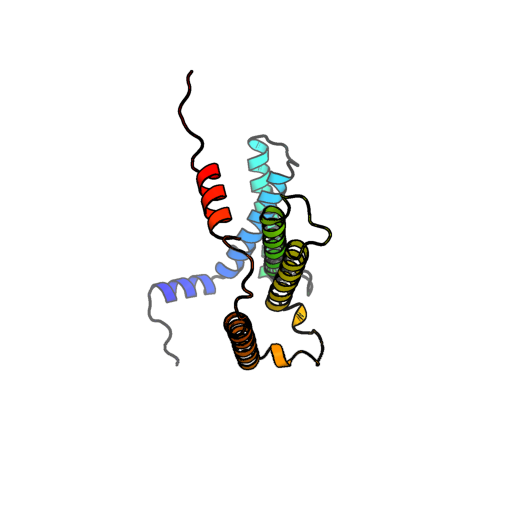112 -25.497 1.00 78.12 175 THR A C 1
ATOM 1325 O O . THR A 1 175 ? -41.584 -16.071 -25.679 1.00 78.12 175 THR A O 1
ATOM 1328 N N . LYS A 1 176 ? -40.652 -14.601 -24.275 1.00 58.97 176 LYS A N 1
ATOM 1329 C CA . LYS A 1 176 ? -41.466 -14.993 -23.132 1.00 58.97 176 LYS A CA 1
ATOM 1330 C C . LYS A 1 176 ? -42.866 -14.415 -23.321 1.00 58.97 176 LYS A C 1
ATOM 1332 O O . LYS A 1 176 ? -43.153 -13.300 -22.898 1.00 58.97 176 LYS A O 1
ATOM 1337 N N . GLU A 1 177 ? -43.734 -15.189 -23.961 1.00 55.97 177 GLU A N 1
ATOM 1338 C CA . GLU A 1 177 ? -45.155 -14.873 -24.026 1.00 55.97 177 GLU A CA 1
ATOM 1339 C C . GLU A 1 177 ? -45.705 -14.696 -22.599 1.00 55.97 177 GLU A C 1
ATOM 1341 O O . GLU A 1 177 ? -45.365 -15.480 -21.696 1.00 55.97 177 GLU A O 1
ATOM 1346 N N . PRO A 1 178 ? -46.530 -13.664 -22.349 1.00 49.06 178 PRO A N 1
ATOM 1347 C CA . PRO A 1 178 ? -47.196 -13.518 -21.070 1.00 49.06 178 PRO A CA 1
ATOM 1348 C C . PRO A 1 178 ? -48.137 -14.710 -20.894 1.00 49.06 178 PRO A C 1
ATOM 1350 O O . PRO A 1 178 ? -49.154 -14.822 -21.570 1.00 49.06 178 PRO A O 1
ATOM 1353 N N . ARG A 1 179 ? -47.804 -15.617 -19.971 1.00 41.50 179 ARG A N 1
ATOM 1354 C CA . ARG A 1 179 ? -48.786 -16.582 -19.473 1.00 41.50 179 ARG A CA 1
ATOM 1355 C C . ARG A 1 179 ? -49.867 -15.772 -18.765 1.00 41.50 179 ARG A C 1
ATOM 1357 O O . ARG A 1 179 ? -49.604 -15.174 -17.722 1.00 41.50 179 ARG A O 1
ATOM 1364 N N . GLU A 1 180 ? -51.054 -15.723 -19.359 1.00 46.78 180 GLU A N 1
ATOM 1365 C CA . GLU A 1 180 ? -52.266 -15.242 -18.703 1.00 46.78 180 GLU A CA 1
ATOM 1366 C C . GLU A 1 180 ? -52.451 -16.007 -17.390 1.00 46.78 180 GLU A C 1
ATOM 1368 O O . GLU A 1 180 ? -52.555 -17.235 -17.388 1.00 46.78 180 GLU A O 1
ATOM 1373 N N . GLY A 1 181 ? -52.435 -15.286 -16.263 1.00 51.34 181 GLY A N 1
ATOM 1374 C CA . GLY A 1 181 ? -52.711 -15.908 -14.969 1.00 51.34 181 GLY A CA 1
ATOM 1375 C C . GLY A 1 181 ? -52.336 -15.163 -13.691 1.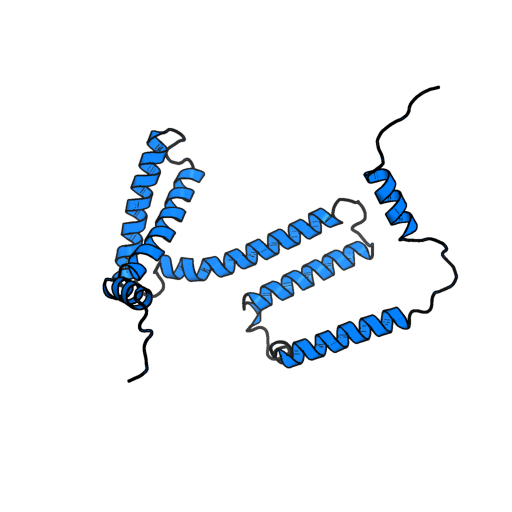00 51.34 181 GLY A C 1
ATOM 1376 O O . GLY A 1 181 ? -52.883 -15.523 -12.658 1.00 51.34 181 GLY A O 1
ATOM 1377 N N . GLU A 1 182 ? -51.487 -14.130 -13.694 1.00 46.12 182 GLU A N 1
ATOM 1378 C CA . GLU A 1 182 ? -51.194 -13.380 -12.456 1.00 46.12 182 GLU A CA 1
ATOM 1379 C C . GLU A 1 182 ? -51.284 -11.869 -12.675 1.00 46.12 182 GLU A C 1
ATOM 1381 O O . GLU A 1 182 ? -50.339 -11.179 -13.056 1.00 46.12 182 GLU A O 1
ATOM 1386 N N . HIS A 1 183 ? -52.484 -11.351 -12.417 1.00 50.06 183 HIS A N 1
ATOM 1387 C CA . HIS A 1 183 ? -52.714 -9.936 -12.180 1.00 50.06 183 HIS A CA 1
ATOM 1388 C C . HIS A 1 183 ? -51.834 -9.439 -11.022 1.00 50.06 183 HIS A C 1
ATOM 1390 O O . HIS A 1 183 ? -51.999 -9.844 -9.876 1.00 50.06 183 HIS A O 1
ATOM 1396 N N . GLY A 1 184 ? -50.944 -8.492 -11.331 1.00 56.09 184 GLY A N 1
ATOM 1397 C CA . GLY A 1 184 ? -50.447 -7.517 -10.359 1.00 56.09 184 GLY A CA 1
ATOM 1398 C C . GLY A 1 184 ? -49.273 -7.943 -9.475 1.00 56.09 184 GLY A C 1
ATOM 1399 O O . GLY A 1 184 ? -49.209 -7.499 -8.333 1.00 56.09 184 GLY A O 1
ATOM 1400 N N . GLY A 1 185 ? -48.337 -8.758 -9.965 1.00 58.09 185 GLY A N 1
ATOM 1401 C CA . GLY A 1 185 ? -47.206 -9.257 -9.172 1.00 58.09 185 GLY A CA 1
ATOM 1402 C C . GLY A 1 185 ? -45.857 -8.662 -9.579 1.00 58.09 185 GLY A C 1
ATOM 1403 O O . GLY A 1 185 ? -45.213 -9.191 -10.472 1.00 58.09 185 GLY A O 1
ATOM 1404 N N . ALA A 1 186 ? -45.453 -7.553 -8.949 1.00 58.94 186 ALA A N 1
ATOM 1405 C CA . ALA A 1 186 ? -44.059 -7.137 -8.666 1.00 58.94 186 ALA A CA 1
ATOM 1406 C C . ALA A 1 186 ? -43.977 -5.613 -8.527 1.00 58.94 186 ALA A C 1
ATOM 1408 O O . ALA A 1 186 ? -43.446 -5.103 -7.546 1.00 58.94 186 ALA A O 1
ATOM 1409 N N . LEU A 1 187 ? -44.544 -4.879 -9.489 1.00 61.44 187 LEU A N 1
ATOM 1410 C CA . LEU A 1 187 ? -44.415 -3.421 -9.563 1.00 61.44 187 LEU A CA 1
ATOM 1411 C C . LEU A 1 187 ? -45.399 -2.703 -8.621 1.00 61.44 187 LEU A C 1
ATOM 1413 O O . LEU A 1 187 ? -45.027 -1.742 -7.955 1.00 61.44 187 LEU A O 1
ATOM 1417 N N . SER A 1 188 ? -46.612 -3.234 -8.464 1.00 69.50 188 SER A N 1
ATOM 1418 C CA . SER A 1 188 ? -47.570 -2.823 -7.421 1.00 69.50 188 SER A CA 1
ATOM 1419 C C . SER A 1 188 ? -47.042 -3.115 -6.009 1.00 69.50 188 SER A C 1
ATOM 1421 O O . SER A 1 188 ? -47.156 -2.275 -5.121 1.00 69.50 188 SER A O 1
ATOM 1423 N N . GLY A 1 189 ? -46.408 -4.279 -5.815 1.00 71.06 189 GLY A N 1
ATOM 1424 C CA . GLY A 1 189 ? -45.760 -4.664 -4.559 1.00 71.06 189 GLY A CA 1
ATOM 1425 C C . GLY A 1 189 ? -44.567 -3.767 -4.218 1.00 71.06 189 GLY A C 1
ATOM 1426 O O . GLY A 1 189 ? -44.422 -3.347 -3.074 1.00 71.06 189 GLY A O 1
ATOM 1427 N N . PHE A 1 190 ? -43.764 -3.400 -5.221 1.00 73.31 190 PHE A N 1
ATOM 1428 C CA . PHE A 1 190 ? -42.671 -2.438 -5.083 1.00 73.31 190 PHE A CA 1
ATOM 1429 C C . PHE A 1 190 ? -43.179 -1.034 -4.721 1.00 73.31 190 PHE A C 1
ATOM 1431 O O . PHE A 1 190 ? -42.661 -0.429 -3.787 1.00 73.31 190 PHE A O 1
ATOM 1438 N N . PHE A 1 191 ? -44.223 -0.533 -5.392 1.00 76.38 191 PHE A N 1
ATOM 1439 C CA . PHE A 1 191 ? -44.808 0.780 -5.087 1.00 76.38 191 PHE A CA 1
ATOM 1440 C C . PHE A 1 191 ? -45.464 0.837 -3.701 1.00 76.38 191 PHE A C 1
ATOM 1442 O O . PHE A 1 191 ? -45.328 1.850 -3.017 1.00 76.38 191 PHE A O 1
ATOM 1449 N N . ASN A 1 192 ? -46.126 -0.236 -3.256 1.00 76.00 192 ASN A N 1
ATOM 1450 C CA . ASN A 1 192 ? -46.708 -0.298 -1.913 1.00 76.00 192 ASN A CA 1
ATOM 1451 C C . ASN A 1 192 ? -45.634 -0.382 -0.820 1.00 76.00 192 ASN A C 1
ATOM 1453 O O . ASN A 1 192 ? -45.708 0.374 0.143 1.00 76.00 192 ASN A O 1
ATOM 1457 N N . ALA A 1 193 ? -44.590 -1.198 -1.002 1.00 70.25 193 ALA A N 1
ATOM 1458 C CA . ALA A 1 193 ? -43.473 -1.272 -0.056 1.00 70.25 193 ALA A CA 1
ATOM 1459 C C . ALA A 1 193 ? -42.677 0.045 0.016 1.00 70.25 193 ALA A C 1
ATOM 1461 O O . ALA A 1 193 ? -42.200 0.439 1.079 1.00 70.25 193 ALA A O 1
ATOM 1462 N N . LEU A 1 194 ? -42.562 0.759 -1.108 1.00 78.19 194 LEU A N 1
ATOM 1463 C CA . LEU A 1 194 ? -41.938 2.078 -1.170 1.00 78.19 194 LEU A CA 1
ATOM 1464 C C . LEU A 1 194 ? -42.825 3.145 -0.506 1.00 78.19 194 LEU A C 1
ATOM 1466 O O . LEU A 1 194 ? -42.323 3.981 0.238 1.00 78.19 194 LEU A O 1
ATOM 1470 N N . ARG A 1 195 ? -44.149 3.085 -0.684 1.00 79.25 195 ARG A N 1
ATOM 1471 C CA . ARG A 1 195 ? -45.106 3.970 -0.003 1.00 79.25 195 ARG A CA 1
ATOM 1472 C C . ARG A 1 195 ? -45.166 3.724 1.507 1.00 79.25 195 ARG A C 1
ATOM 1474 O O . ARG A 1 195 ? -45.306 4.686 2.248 1.00 79.25 195 ARG A O 1
ATOM 1481 N N . GLU A 1 196 ? -45.029 2.489 1.977 1.00 81.12 196 GLU A N 1
ATOM 1482 C CA . GLU A 1 196 ? -44.941 2.179 3.413 1.00 81.12 196 GLU A CA 1
ATOM 1483 C C . GLU A 1 196 ? -43.582 2.571 4.009 1.00 81.12 196 GLU A C 1
ATOM 1485 O O . GLU A 1 196 ? -43.532 3.093 5.120 1.00 81.12 196 GLU A O 1
ATOM 1490 N N . GLY A 1 197 ? -42.487 2.407 3.255 1.00 72.06 197 GLY A N 1
ATOM 1491 C CA . GLY A 1 197 ? -41.143 2.820 3.673 1.00 72.06 197 GLY A CA 1
ATOM 1492 C C . GLY A 1 197 ? -40.926 4.338 3.705 1.00 72.06 197 GLY A C 1
ATOM 1493 O O . GLY A 1 197 ? -40.116 4.817 4.494 1.00 72.06 197 GLY A O 1
ATOM 1494 N N . PHE A 1 198 ? -41.659 5.099 2.884 1.00 74.19 198 PHE A N 1
ATOM 1495 C CA . PHE A 1 198 ? -41.588 6.567 2.828 1.00 74.19 198 PHE A CA 1
ATOM 1496 C C . PHE A 1 198 ? -42.797 7.289 3.455 1.00 74.19 198 PHE A C 1
ATOM 1498 O O . PHE A 1 198 ? -42.734 8.497 3.664 1.00 74.19 198 PHE A O 1
ATOM 1505 N N . GLY A 1 199 ? -43.896 6.587 3.751 1.00 64.31 199 GLY A N 1
ATOM 1506 C CA . GLY A 1 199 ? -45.180 7.175 4.165 1.00 64.31 199 GLY A CA 1
ATOM 1507 C C . GLY A 1 199 ? -45.526 7.050 5.651 1.00 64.31 199 GLY A C 1
ATOM 1508 O O . GLY A 1 199 ? -46.663 7.319 6.033 1.00 64.31 199 GLY A O 1
ATOM 1509 N N . GLY A 1 200 ? -44.585 6.641 6.502 1.00 59.59 200 GLY A N 1
ATOM 1510 C CA . GLY A 1 200 ? -44.804 6.508 7.943 1.00 59.59 200 GLY A CA 1
ATOM 1511 C C . GLY A 1 200 ? -44.741 7.844 8.683 1.00 59.59 200 GLY A C 1
ATOM 1512 O O . GLY A 1 200 ? -43.747 8.128 9.347 1.00 59.59 200 GLY A O 1
ATOM 1513 N N . GLY A 1 201 ? -45.794 8.659 8.594 1.00 63.50 201 GLY A N 1
ATOM 1514 C CA . GLY A 1 201 ? -45.889 9.891 9.375 1.00 63.50 201 GLY A CA 1
ATOM 1515 C C . GLY A 1 201 ? -47.248 10.582 9.323 1.00 63.50 201 GLY A C 1
ATOM 1516 O O . GLY A 1 201 ? -47.435 11.504 8.537 1.00 63.50 201 GLY A O 1
ATOM 1517 N N . GLY A 1 202 ? -48.146 10.207 10.241 1.00 53.38 202 GLY A N 1
ATOM 1518 C CA . GLY A 1 202 ? -49.139 11.136 10.792 1.00 53.38 202 GLY A CA 1
ATOM 1519 C C . GLY A 1 202 ? -50.608 10.719 10.695 1.00 53.38 202 GLY A C 1
ATOM 1520 O O . GLY A 1 202 ? -51.129 10.491 9.609 1.00 53.38 202 GLY A O 1
ATOM 1521 N N . GLY A 1 203 ? -51.288 10.745 11.848 1.00 47.19 203 GLY A N 1
ATOM 1522 C CA . GLY A 1 203 ? -52.741 10.938 11.939 1.00 47.19 203 GLY A CA 1
ATOM 1523 C C . GLY A 1 203 ? -53.447 9.985 12.901 1.00 47.19 203 GLY A C 1
ATOM 1524 O O . GLY A 1 203 ? -53.771 8.869 12.518 1.00 47.19 203 GLY A O 1
ATOM 1525 N N . GLY A 1 204 ? -53.668 10.429 14.143 1.00 57.47 204 GLY A N 1
ATOM 1526 C CA . GLY A 1 204 ? -54.403 9.696 15.181 1.00 57.47 204 GLY A CA 1
ATOM 1527 C C . GLY A 1 204 ? -55.915 9.962 15.240 1.00 57.47 204 GLY A C 1
ATOM 1528 O O . GLY A 1 204 ? -56.458 10.653 14.384 1.00 57.47 204 GLY A O 1
ATOM 1529 N N . HIS A 1 205 ? -56.501 9.473 16.346 1.00 49.41 205 HIS A N 1
ATOM 1530 C CA . HIS A 1 205 ? -57.873 9.650 16.868 1.00 49.41 205 HIS A CA 1
ATOM 1531 C C . HIS A 1 205 ? -58.979 9.027 15.988 1.00 49.41 205 HIS A C 1
ATOM 1533 O O . HIS A 1 205 ? -59.072 9.296 14.799 1.00 49.41 205 HIS A O 1
ATOM 1539 N N . HIS A 1 206 ? -59.808 8.114 16.498 1.00 42.72 206 HIS A N 1
ATOM 1540 C CA . HIS A 1 206 ? -60.748 8.269 17.615 1.00 42.72 206 HIS A CA 1
ATOM 1541 C C . HIS A 1 206 ? -61.103 6.933 18.275 1.00 42.72 206 HIS A C 1
ATOM 1543 O O . HIS A 1 206 ? -61.097 5.908 17.558 1.00 42.72 206 HIS A O 1
#